Protein AF-A0A0F9T5R9-F1 (afdb_monomer_lite)

Foldseek 3Di:
DDDDDDDDAPFDFDPDDPPPDDDDDLVPDDAPDDPVLLLVLLLVLLPDPAAAQFFDAADDAEEEEEDFFQCCVVCVVVVVVSVVVVHAYEYEQQRQVVCVVVVHAHQEYEYEGQDPVSVVSLQDDGPNHEYEYESSHHVVSCVSCVVHNYYYYYAPPPPPSSVVSCCVSQPVNHDHQDADPDRRRSVVSSCVRVNHFHYEYHNLFLAADPVGHGGNDDDCSCVPQDFPFDWAQQDDPPCVRGGGGGTHGSVSVRNLVRVVVCCVVCVVSHDYDYDGNHPNNVVVVSVVVRVVVVVVD

pLDDT: mean 84.79, std 18.55, range [23.36, 98.81]

Structure (mmCIF, N/CA/C/O backbone):
data_AF-A0A0F9T5R9-F1
#
_entry.id   AF-A0A0F9T5R9-F1
#
loop_
_atom_site.group_PDB
_atom_site.id
_atom_site.type_symbol
_atom_site.label_atom_id
_atom_site.label_alt_id
_atom_site.label_comp_id
_atom_site.label_asym_id
_atom_site.label_entity_id
_atom_site.label_seq_id
_atom_site.pdbx_PDB_ins_code
_atom_site.Cartn_x
_atom_site.Cartn_y
_atom_site.Cartn_z
_atom_site.occupancy
_atom_site.B_iso_or_equiv
_atom_site.auth_seq_id
_atom_site.auth_comp_id
_atom_site.auth_asym_id
_atom_site.auth_atom_id
_atom_site.pdbx_PDB_model_num
ATOM 1 N N . MET A 1 1 ? -26.262 3.993 1.148 1.00 25.53 1 MET A N 1
ATOM 2 C CA . MET A 1 1 ? -27.118 3.746 2.324 1.00 25.53 1 MET A CA 1
ATOM 3 C C . MET A 1 1 ? -26.208 3.110 3.367 1.00 25.53 1 MET A C 1
ATOM 5 O O . MET A 1 1 ? -26.013 1.906 3.336 1.00 25.53 1 MET A O 1
ATOM 9 N N . LEU A 1 2 ? -25.510 3.931 4.157 1.00 26.38 2 LEU A N 1
ATOM 10 C CA . LEU A 1 2 ? -24.612 3.450 5.212 1.00 26.38 2 LEU A CA 1
ATOM 11 C C . LEU A 1 2 ? -25.491 2.906 6.340 1.00 26.38 2 LEU A C 1
ATOM 13 O O . LEU A 1 2 ? -26.176 3.679 7.008 1.00 26.38 2 LEU A O 1
ATOM 17 N N . LYS A 1 3 ? -25.530 1.584 6.517 1.00 23.36 3 LYS A N 1
ATOM 18 C CA . LYS A 1 3 ? -26.046 0.999 7.754 1.00 23.36 3 LYS A CA 1
ATOM 19 C C . LYS A 1 3 ? -24.918 1.090 8.772 1.00 23.36 3 LYS A C 1
ATOM 21 O O . LYS A 1 3 ? -23.922 0.390 8.661 1.00 23.36 3 LYS A O 1
ATOM 26 N N . ALA A 1 4 ? -25.053 2.024 9.705 1.00 27.28 4 ALA A N 1
ATOM 27 C CA . ALA A 1 4 ? -24.172 2.115 10.853 1.00 27.28 4 ALA A CA 1
ATOM 28 C C . ALA A 1 4 ? -24.509 0.958 11.798 1.00 27.28 4 ALA A C 1
ATOM 30 O O . ALA A 1 4 ? -25.484 1.044 12.545 1.00 27.28 4 ALA A O 1
ATOM 31 N N . ASP A 1 5 ? -23.730 -0.120 11.746 1.00 27.52 5 ASP A N 1
ATOM 32 C CA . ASP A 1 5 ? -23.745 -1.103 12.821 1.00 27.52 5 ASP A CA 1
ATOM 33 C C . ASP A 1 5 ? -23.082 -0.489 14.056 1.00 27.52 5 ASP A C 1
ATOM 35 O O . ASP A 1 5 ? -21.942 -0.018 14.051 1.00 27.52 5 ASP A O 1
ATOM 39 N N . THR A 1 6 ? -23.875 -0.401 15.117 1.00 33.59 6 THR A N 1
ATOM 40 C CA . THR A 1 6 ? -23.501 0.170 16.405 1.00 33.59 6 THR A CA 1
ATOM 41 C C . THR A 1 6 ? -22.955 -0.919 17.326 1.00 33.59 6 THR A C 1
ATOM 43 O O . THR A 1 6 ? -23.700 -1.843 17.644 1.00 33.59 6 THR A O 1
ATOM 46 N N . ALA A 1 7 ? -21.723 -0.712 17.822 1.00 33.56 7 ALA A N 1
ATOM 47 C CA . ALA A 1 7 ? -20.989 -1.374 18.928 1.00 33.56 7 ALA A CA 1
ATOM 48 C C . ALA A 1 7 ? -19.709 -2.085 18.428 1.00 33.56 7 ALA A C 1
ATOM 50 O O . ALA A 1 7 ? -19.776 -2.827 17.465 1.00 33.56 7 ALA A O 1
ATOM 51 N N . ARG A 1 8 ? -18.511 -1.934 19.018 1.00 34.75 8 ARG A N 1
ATOM 52 C CA . ARG A 1 8 ? -18.115 -1.638 20.409 1.00 34.75 8 ARG A CA 1
ATOM 53 C C . ARG A 1 8 ? -16.848 -0.765 20.412 1.00 34.75 8 ARG A C 1
ATOM 55 O O . ARG A 1 8 ? -15.810 -1.184 19.930 1.00 34.75 8 ARG A O 1
ATOM 62 N N . GLY A 1 9 ? -16.904 0.435 20.987 1.00 39.72 9 GLY A N 1
ATOM 63 C CA . GLY A 1 9 ? -15.709 1.270 21.150 1.00 39.72 9 GLY A CA 1
ATOM 64 C C . GLY A 1 9 ? -14.861 0.803 22.335 1.00 39.72 9 GLY A C 1
ATOM 65 O O . GLY A 1 9 ? -15.232 1.056 23.478 1.00 39.72 9 GLY A O 1
ATOM 66 N N . ASN A 1 10 ? -13.709 0.182 22.076 1.00 44.50 10 ASN A N 1
ATOM 67 C CA . ASN A 1 10 ? -12.722 -0.224 23.091 1.00 44.50 10 ASN A CA 1
ATOM 68 C C . ASN A 1 10 ? -11.816 0.942 23.552 1.00 44.50 10 ASN A C 1
ATOM 70 O O . ASN A 1 10 ? -10.606 0.798 23.721 1.00 44.50 10 ASN A O 1
ATOM 74 N N . GLY A 1 11 ? -12.393 2.128 23.750 1.00 39.66 11 GLY A N 1
ATOM 75 C CA . GLY A 1 11 ? -11.674 3.294 24.255 1.00 39.66 11 GLY A CA 1
ATOM 76 C C . GLY A 1 11 ? -11.544 3.281 25.775 1.00 39.66 11 GLY A C 1
ATOM 77 O O . GLY A 1 11 ? -12.554 3.330 26.473 1.00 39.66 11 GLY A O 1
ATOM 78 N N . GLN A 1 12 ? -10.321 3.286 26.312 1.00 42.78 12 GLN A N 1
ATOM 79 C CA . GLN A 1 12 ? -10.113 3.620 27.724 1.00 42.78 12 GLN A CA 1
ATOM 80 C C . GLN A 1 12 ? -10.417 5.109 27.955 1.00 42.78 12 GLN A C 1
ATOM 82 O O . GLN A 1 12 ? -9.776 5.978 27.364 1.00 42.78 12 GLN A O 1
ATOM 87 N N . GLN A 1 13 ? -11.372 5.409 28.841 1.00 38.81 13 GLN A N 1
ATOM 88 C CA . GLN A 1 13 ? -11.569 6.762 29.367 1.00 38.81 13 GLN A CA 1
ATOM 89 C C . GLN A 1 13 ? -10.355 7.151 30.220 1.00 38.81 13 GLN A C 1
ATOM 91 O O . GLN A 1 13 ? -10.088 6.550 31.256 1.00 38.81 13 GLN A O 1
ATOM 96 N N . LEU A 1 14 ? -9.627 8.180 29.797 1.00 44.41 14 LEU A N 1
ATOM 97 C CA . LEU A 1 14 ? -8.560 8.813 30.571 1.00 44.41 14 LEU A CA 1
ATOM 98 C C . LEU A 1 14 ? -8.821 10.321 30.569 1.00 44.41 14 LEU A C 1
ATOM 100 O O . LEU A 1 14 ? -9.017 10.904 29.503 1.00 44.41 14 LEU A O 1
ATOM 104 N N . THR A 1 15 ? -8.816 10.954 31.741 1.00 43.34 15 THR A N 1
ATOM 105 C CA . THR A 1 15 ? -9.383 12.301 31.904 1.00 43.34 15 THR A CA 1
ATOM 106 C C . THR A 1 15 ? -8.454 13.452 31.528 1.00 43.34 15 THR A C 1
ATOM 108 O O . THR A 1 15 ? -8.977 14.488 31.155 1.00 43.34 15 THR A O 1
ATOM 111 N N . ASP A 1 16 ? -7.123 13.293 31.491 1.00 51.41 16 ASP A N 1
ATOM 112 C CA . ASP A 1 16 ? -6.222 14.425 31.194 1.00 51.41 16 ASP A CA 1
ATOM 113 C C . ASP A 1 16 ? -4.994 14.033 30.351 1.00 51.41 16 ASP A C 1
ATOM 115 O O . ASP A 1 16 ? -4.513 12.895 30.410 1.00 51.41 16 ASP A O 1
ATOM 119 N N . LEU A 1 17 ? -4.512 14.952 29.505 1.00 49.47 17 LEU A N 1
ATOM 120 C CA . LEU A 1 17 ? -3.211 14.846 28.827 1.00 49.47 17 LEU A CA 1
ATOM 121 C C . LEU A 1 17 ? -2.092 15.179 29.836 1.00 49.47 17 LEU A C 1
ATOM 123 O O . LEU A 1 17 ? -2.268 16.118 30.611 1.00 49.47 17 LEU A O 1
ATOM 127 N N . PRO A 1 18 ? -0.943 14.474 29.836 1.00 54.84 18 PRO A N 1
ATOM 128 C CA . PRO A 1 18 ? 0.175 14.825 30.714 1.00 54.84 18 PRO A CA 1
ATOM 129 C C . PRO A 1 18 ? 0.668 16.256 30.450 1.00 54.84 18 PRO A C 1
ATOM 131 O O . PRO A 1 18 ? 0.719 16.688 29.295 1.00 54.84 18 PRO A O 1
ATOM 134 N N . ALA A 1 19 ? 1.059 16.982 31.500 1.00 54.19 19 ALA A N 1
ATOM 135 C CA . ALA A 1 19 ? 1.501 18.381 31.416 1.00 54.19 19 ALA A CA 1
ATOM 136 C C . ALA A 1 19 ? 2.739 18.575 30.512 1.00 54.19 19 ALA A C 1
ATOM 138 O O . ALA A 1 19 ? 2.986 19.660 29.989 1.00 54.19 19 ALA A O 1
ATOM 139 N N . GLU A 1 20 ? 3.506 17.509 30.307 1.00 53.75 20 GLU A N 1
ATOM 140 C CA . GLU A 1 20 ? 4.704 17.429 29.479 1.00 53.75 20 GLU A CA 1
ATOM 141 C C . GLU A 1 20 ? 4.441 17.109 27.994 1.00 53.75 20 GLU A C 1
ATOM 143 O O . GLU A 1 20 ? 5.396 17.004 27.215 1.00 53.75 20 GLU A O 1
ATOM 148 N N . ALA A 1 21 ? 3.179 16.954 27.576 1.00 54.94 21 ALA A N 1
ATOM 149 C CA . ALA A 1 21 ? 2.837 16.670 26.185 1.00 54.94 21 ALA A CA 1
ATOM 150 C C . ALA A 1 21 ? 3.306 17.805 25.253 1.00 54.94 21 ALA A C 1
ATOM 152 O O . ALA A 1 21 ? 2.931 18.968 25.400 1.00 54.94 21 ALA A O 1
ATOM 153 N N . LYS A 1 22 ? 4.126 17.462 24.253 1.00 61.47 22 LYS A N 1
ATOM 154 C CA . LYS A 1 22 ? 4.614 18.393 23.223 1.00 61.47 22 LYS A CA 1
ATOM 155 C C . LYS A 1 22 ? 3.958 18.089 21.881 1.00 61.47 22 LYS A C 1
ATOM 157 O O . LYS A 1 22 ? 3.666 16.937 21.570 1.00 61.47 22 LYS A O 1
ATOM 162 N N . ARG A 1 23 ? 3.776 19.122 21.052 1.00 61.62 23 ARG A N 1
ATOM 163 C CA . ARG A 1 23 ? 3.338 18.949 19.661 1.00 61.62 23 ARG A CA 1
ATOM 164 C C . ARG A 1 23 ? 4.395 18.150 18.893 1.00 61.62 23 ARG A C 1
ATOM 166 O O . ARG A 1 23 ? 5.578 18.478 18.961 1.00 61.62 23 ARG A O 1
ATOM 173 N N . PHE A 1 24 ? 3.958 17.119 18.173 1.00 61.66 24 PHE A N 1
ATOM 174 C CA . PHE A 1 24 ? 4.831 16.310 17.328 1.00 61.66 24 PHE A CA 1
ATOM 175 C C . PHE A 1 24 ? 5.512 17.166 16.248 1.00 61.66 24 PHE A C 1
ATOM 177 O O . PHE A 1 24 ? 4.862 17.984 15.592 1.00 61.66 24 PHE A O 1
ATOM 184 N N . ASP A 1 25 ? 6.817 16.957 16.069 1.00 64.56 25 ASP A N 1
ATOM 185 C CA . ASP A 1 25 ? 7.621 17.593 15.029 1.00 64.56 25 ASP A CA 1
ATOM 186 C C . ASP A 1 25 ? 7.919 16.588 13.910 1.00 64.56 25 ASP A C 1
ATOM 188 O O . ASP A 1 25 ? 8.796 15.728 14.026 1.00 64.56 25 ASP A O 1
ATOM 192 N N . LYS A 1 26 ? 7.178 16.723 12.809 1.00 60.78 26 LYS A N 1
ATOM 193 C CA . LYS A 1 26 ? 7.296 15.881 11.611 1.00 60.78 26 LYS A CA 1
ATOM 194 C C . LYS A 1 26 ? 8.670 15.940 10.936 1.00 60.78 26 LYS A C 1
ATOM 196 O O . LYS A 1 26 ? 8.995 15.034 10.178 1.00 60.78 26 LYS A O 1
ATOM 201 N N . HIS A 1 27 ? 9.485 16.964 11.211 1.00 59.34 27 HIS A N 1
ATOM 202 C CA . HIS A 1 27 ? 10.823 17.103 10.626 1.00 59.34 27 HIS A CA 1
ATOM 203 C C . HIS A 1 27 ? 11.857 16.140 11.234 1.00 59.34 27 HIS A C 1
ATOM 205 O O . HIS A 1 27 ? 12.988 16.090 10.766 1.00 59.34 27 HIS A O 1
ATOM 211 N N . LYS A 1 28 ? 11.476 15.362 12.256 1.00 57.91 28 LYS A N 1
ATOM 212 C CA . LYS A 1 28 ? 12.332 14.357 12.909 1.00 57.91 28 LYS A CA 1
ATOM 213 C C . LYS A 1 28 ? 12.109 12.924 12.418 1.00 57.91 28 LYS A C 1
ATOM 215 O O . LYS A 1 28 ? 12.612 11.989 13.037 1.00 57.91 28 LYS A O 1
ATOM 220 N N . MET A 1 29 ? 11.318 12.729 11.364 1.00 66.44 29 MET A N 1
ATOM 221 C CA . MET A 1 29 ? 11.177 11.416 10.738 1.00 66.44 29 MET A CA 1
ATOM 222 C C . MET A 1 29 ? 12.399 11.112 9.873 1.00 66.44 29 MET A C 1
ATOM 224 O O . MET A 1 29 ? 12.757 11.911 9.012 1.00 66.44 29 MET A O 1
ATOM 228 N N . ASN A 1 30 ? 12.997 9.942 10.081 1.00 67.06 30 ASN A N 1
ATOM 229 C CA . ASN A 1 30 ? 14.091 9.450 9.255 1.00 67.06 30 ASN A CA 1
ATOM 230 C C . ASN A 1 30 ? 13.550 8.476 8.214 1.00 67.06 30 ASN A C 1
ATOM 232 O O . ASN A 1 30 ? 12.620 7.718 8.490 1.00 67.06 30 ASN A O 1
ATOM 236 N N . LEU A 1 31 ? 14.143 8.497 7.023 1.00 74.25 31 LEU A N 1
ATOM 237 C CA . LEU A 1 31 ? 13.897 7.456 6.042 1.00 74.25 31 LEU A CA 1
ATOM 238 C C . LEU A 1 31 ? 14.615 6.172 6.433 1.00 74.25 31 LEU A C 1
ATOM 240 O O . LEU A 1 31 ? 15.628 6.145 7.129 1.00 74.25 31 LEU A O 1
ATOM 244 N N . ASN A 1 32 ? 14.032 5.103 5.931 1.00 81.44 32 ASN A N 1
ATOM 245 C CA . ASN A 1 32 ? 14.379 3.730 6.212 1.00 81.44 32 ASN A CA 1
ATOM 246 C C . ASN A 1 32 ? 15.603 3.226 5.429 1.00 81.44 32 ASN A C 1
ATOM 248 O O . ASN A 1 32 ? 16.161 2.190 5.792 1.00 81.44 32 ASN A O 1
ATOM 252 N N . THR A 1 33 ? 15.974 3.976 4.392 1.00 86.44 33 THR A N 1
ATOM 253 C CA . THR A 1 33 ? 17.048 3.773 3.416 1.00 86.44 33 THR A CA 1
ATOM 254 C C . THR A 1 33 ? 17.527 5.169 3.005 1.00 86.44 33 THR A C 1
ATOM 256 O O . THR A 1 33 ? 16.722 6.110 3.020 1.00 86.44 33 THR A O 1
ATOM 259 N N . SER A 1 34 ? 18.813 5.340 2.691 1.00 89.81 34 SER A N 1
ATOM 260 C CA . SER A 1 34 ? 19.339 6.661 2.324 1.00 89.81 34 SER A CA 1
ATOM 261 C C . SER A 1 34 ? 18.779 7.150 0.981 1.00 89.81 34 SER A C 1
ATOM 263 O O . SER A 1 34 ? 18.341 6.361 0.144 1.00 89.81 34 SER A O 1
ATOM 265 N N . GLU A 1 35 ? 18.796 8.467 0.766 1.00 91.31 35 GLU A N 1
ATOM 266 C CA . GLU A 1 35 ? 18.392 9.072 -0.511 1.00 91.31 35 GLU A CA 1
ATOM 267 C C . GLU A 1 35 ? 19.232 8.548 -1.684 1.00 91.31 35 GLU A C 1
ATOM 269 O O . GLU A 1 35 ? 18.676 8.178 -2.714 1.00 91.31 35 GLU A O 1
ATOM 274 N N . GLU A 1 36 ? 20.553 8.445 -1.509 1.00 93.56 36 GLU A N 1
ATOM 275 C CA . GLU A 1 36 ? 21.474 7.926 -2.528 1.00 93.56 36 GLU A CA 1
ATOM 276 C C . GLU A 1 36 ? 21.124 6.488 -2.936 1.00 93.56 36 GLU A C 1
ATOM 278 O O . GLU A 1 36 ? 21.022 6.188 -4.126 1.00 93.56 36 GLU A O 1
ATOM 283 N N . GLU A 1 37 ? 20.868 5.611 -1.962 1.00 95.00 37 GLU A N 1
ATOM 284 C CA . GLU A 1 37 ? 20.462 4.225 -2.220 1.00 95.00 37 GLU A CA 1
ATOM 285 C C . GLU A 1 37 ? 19.096 4.143 -2.913 1.00 95.00 37 GLU A C 1
ATOM 287 O O . GLU A 1 37 ? 18.927 3.355 -3.843 1.00 95.00 37 GLU A O 1
ATOM 292 N N . ILE A 1 38 ? 18.121 4.968 -2.511 1.00 95.19 38 ILE A N 1
ATOM 293 C CA . ILE A 1 38 ? 16.808 5.021 -3.172 1.00 95.19 38 ILE A CA 1
ATOM 294 C C . ILE A 1 38 ? 16.967 5.426 -4.642 1.00 95.19 38 ILE A C 1
ATOM 296 O O . ILE A 1 38 ? 16.440 4.746 -5.525 1.00 95.19 38 ILE A O 1
ATOM 300 N N . LEU A 1 39 ? 17.723 6.492 -4.918 1.00 96.00 39 LEU A N 1
ATOM 301 C CA . LEU A 1 39 ? 17.976 6.962 -6.281 1.00 96.00 39 LEU A CA 1
ATOM 302 C C . LEU A 1 39 ? 18.716 5.911 -7.119 1.00 96.00 39 LEU A C 1
ATOM 304 O O . LEU A 1 39 ? 18.362 5.697 -8.282 1.00 96.00 39 LEU A O 1
ATOM 308 N N . ALA A 1 40 ? 19.692 5.215 -6.528 1.00 96.69 40 ALA A N 1
ATOM 309 C CA . ALA A 1 40 ? 20.402 4.118 -7.179 1.00 96.69 40 ALA A CA 1
ATOM 310 C C . ALA A 1 40 ? 19.459 2.953 -7.528 1.00 96.69 40 ALA A C 1
ATOM 312 O O . ALA A 1 40 ? 19.488 2.458 -8.658 1.00 96.69 40 ALA A O 1
ATOM 313 N N . ASN A 1 41 ? 18.570 2.563 -6.608 1.00 97.69 41 ASN A N 1
ATOM 314 C CA . ASN A 1 41 ? 17.561 1.534 -6.861 1.00 97.69 41 ASN A CA 1
ATOM 315 C C . ASN A 1 41 ? 16.634 1.933 -8.015 1.00 97.69 41 ASN A C 1
ATOM 317 O O . ASN A 1 41 ? 16.437 1.142 -8.938 1.00 97.69 41 ASN A O 1
ATOM 321 N N . VAL A 1 42 ? 16.112 3.168 -8.009 1.00 97.81 42 VAL A N 1
ATOM 322 C CA . VAL A 1 42 ? 15.263 3.671 -9.103 1.00 97.81 42 VAL A CA 1
ATOM 323 C C . VAL A 1 42 ? 16.013 3.599 -10.429 1.00 97.81 42 VAL A C 1
ATOM 325 O O . VAL A 1 42 ? 15.487 3.030 -11.385 1.00 97.81 42 VAL A O 1
ATOM 328 N N . ALA A 1 43 ? 17.249 4.100 -10.486 1.00 97.62 43 ALA A N 1
ATOM 329 C CA . ALA A 1 43 ? 18.048 4.116 -11.710 1.00 97.62 43 ALA A CA 1
ATOM 330 C C . ALA A 1 43 ? 18.297 2.708 -12.277 1.00 97.62 43 ALA A C 1
ATOM 332 O O . ALA A 1 43 ? 18.307 2.535 -13.497 1.00 97.62 43 ALA A O 1
ATOM 333 N N . LEU A 1 44 ? 18.477 1.701 -11.418 1.00 98.12 44 LEU A N 1
ATOM 334 C CA . LEU A 1 44 ? 18.665 0.305 -11.826 1.00 98.12 44 LEU A CA 1
ATOM 335 C C . LEU A 1 44 ? 17.356 -0.358 -12.270 1.00 98.12 44 LEU A C 1
ATOM 337 O O . LEU A 1 44 ? 17.318 -1.055 -13.288 1.00 98.12 44 LEU A O 1
ATOM 341 N N . ASN A 1 45 ? 16.275 -0.157 -11.518 1.00 98.31 45 ASN A N 1
ATOM 342 C CA . ASN A 1 45 ? 15.028 -0.886 -11.735 1.00 98.31 45 ASN A CA 1
ATOM 343 C C . ASN A 1 45 ? 14.243 -0.380 -12.945 1.00 98.31 45 ASN A C 1
ATOM 345 O O . ASN A 1 45 ? 13.601 -1.184 -13.617 1.00 98.31 45 ASN A O 1
ATOM 349 N N . ILE A 1 46 ? 14.319 0.916 -13.273 1.00 97.94 46 ILE A N 1
ATOM 350 C CA . ILE A 1 46 ? 13.639 1.458 -14.462 1.00 97.94 46 ILE A CA 1
ATOM 351 C C . ILE A 1 46 ? 14.206 0.897 -15.770 1.00 97.94 46 ILE A C 1
ATOM 353 O O . ILE A 1 46 ? 13.509 0.890 -16.770 1.00 97.94 46 ILE A O 1
ATOM 357 N N . GLN A 1 47 ? 15.434 0.368 -15.764 1.00 97.50 47 GLN A N 1
ATOM 358 C CA . GLN A 1 47 ? 16.049 -0.245 -16.947 1.00 97.50 47 GLN A CA 1
ATOM 359 C C . GLN A 1 47 ? 15.483 -1.634 -17.282 1.00 97.50 47 GLN A C 1
ATOM 361 O O . GLN A 1 47 ? 15.845 -2.226 -18.300 1.00 97.50 47 GLN A O 1
ATOM 366 N N . ARG A 1 48 ? 14.630 -2.190 -16.414 1.00 96.88 48 ARG A N 1
ATOM 367 C CA . ARG A 1 48 ? 14.038 -3.518 -16.591 1.00 96.88 48 ARG A CA 1
ATOM 368 C C . ARG A 1 48 ? 12.898 -3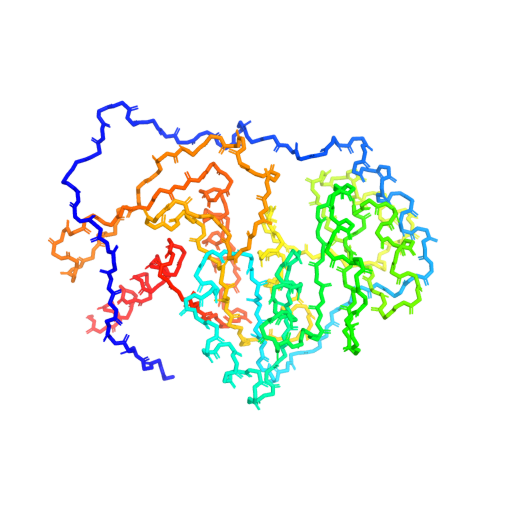.437 -17.611 1.00 96.88 48 ARG A C 1
ATOM 370 O O . ARG A 1 48 ? 12.079 -2.527 -17.513 1.00 96.88 48 ARG A O 1
ATOM 377 N N . PRO A 1 49 ? 12.783 -4.394 -18.550 1.00 95.81 49 PRO A N 1
ATOM 378 C CA . PRO A 1 49 ? 11.731 -4.398 -19.568 1.00 95.81 49 PRO A CA 1
ATOM 379 C C . PRO A 1 49 ? 10.393 -4.886 -18.982 1.00 95.81 49 PRO A C 1
ATOM 381 O O . PRO A 1 49 ? 9.856 -5.912 -19.394 1.00 95.81 49 PRO A O 1
ATOM 384 N N . LEU A 1 50 ? 9.881 -4.174 -17.979 1.00 97.69 50 LEU A N 1
ATOM 385 C CA . LEU A 1 50 ? 8.661 -4.511 -17.250 1.00 97.69 50 LEU A CA 1
ATOM 386 C C . LEU A 1 50 ? 7.501 -3.608 -17.679 1.00 97.69 50 LEU A C 1
ATOM 388 O O . LEU A 1 50 ? 7.719 -2.440 -18.013 1.00 97.69 50 LEU A O 1
ATOM 392 N N . PRO A 1 51 ? 6.254 -4.106 -17.634 1.00 97.50 51 PRO A N 1
ATOM 393 C CA . PRO A 1 51 ? 5.096 -3.241 -17.776 1.00 97.50 51 PRO A CA 1
ATOM 394 C C . PRO A 1 51 ? 5.054 -2.231 -16.622 1.00 97.50 51 PRO A C 1
ATOM 396 O O . PRO A 1 51 ? 5.277 -2.581 -15.460 1.00 97.50 51 PRO A O 1
ATOM 399 N N . GLN A 1 52 ? 4.749 -0.977 -16.953 1.00 98.00 52 GLN A N 1
ATOM 400 C CA . GLN A 1 52 ? 4.490 0.074 -15.973 1.00 98.00 52 GLN A CA 1
ATOM 401 C C . GLN A 1 52 ? 3.016 0.061 -15.559 1.00 98.00 52 GLN A C 1
ATOM 403 O O . GLN A 1 52 ? 2.133 -0.232 -16.369 1.00 98.00 52 GLN A O 1
ATOM 408 N N . LEU A 1 53 ? 2.741 0.437 -14.311 1.00 97.62 53 LEU A N 1
ATOM 409 C CA . LEU A 1 53 ? 1.391 0.795 -13.888 1.00 97.62 53 LEU A CA 1
ATOM 410 C C . LEU A 1 53 ? 0.865 1.956 -14.749 1.00 97.62 53 LEU A C 1
ATOM 412 O O . LEU A 1 53 ? 1.539 2.975 -14.902 1.00 97.62 53 LEU A O 1
ATOM 416 N N . ASP A 1 54 ? -0.372 1.833 -15.229 1.00 96.62 54 ASP A N 1
ATOM 417 C CA . ASP A 1 54 ? -1.068 2.898 -15.954 1.00 96.62 54 ASP A CA 1
ATOM 418 C C . ASP A 1 54 ? -2.459 3.177 -15.361 1.00 96.62 54 ASP A C 1
ATOM 420 O O . ASP A 1 54 ? -2.884 2.553 -14.384 1.00 96.62 54 ASP A O 1
ATOM 424 N N . ILE A 1 55 ? -3.145 4.160 -15.938 1.00 97.19 55 ILE A N 1
ATOM 425 C CA . ILE A 1 55 ? -4.469 4.618 -15.536 1.00 97.19 55 ILE A CA 1
ATOM 426 C C . ILE A 1 55 ? -5.536 3.903 -16.365 1.00 97.19 55 ILE A C 1
ATOM 428 O O . ILE A 1 55 ? -5.474 3.863 -17.593 1.00 97.19 55 ILE A O 1
ATOM 432 N N . TYR A 1 56 ? -6.558 3.404 -15.680 1.00 97.62 56 TYR A N 1
ATOM 433 C CA . TYR A 1 56 ? -7.678 2.681 -16.260 1.00 97.62 56 TYR A CA 1
ATOM 434 C C . TYR A 1 56 ? -8.996 3.440 -16.050 1.00 97.62 56 TYR A C 1
ATOM 436 O O . TYR A 1 56 ? -9.140 4.180 -15.069 1.00 97.62 56 TYR A O 1
ATOM 444 N N . PRO A 1 57 ? -9.981 3.266 -16.953 1.00 97.62 57 PRO A N 1
ATOM 445 C CA . PRO A 1 57 ? -11.316 3.820 -16.769 1.00 97.62 57 PRO A CA 1
ATOM 446 C C . PRO A 1 57 ? -11.972 3.340 -15.464 1.00 97.62 57 PRO A C 1
ATOM 448 O O . PRO A 1 57 ? -11.685 2.229 -15.014 1.00 97.62 57 PRO A O 1
ATOM 451 N N . PRO A 1 58 ? -12.888 4.132 -14.878 1.00 97.44 58 PRO A N 1
ATOM 452 C CA . PRO A 1 58 ? -13.641 3.720 -13.700 1.00 97.44 58 PRO A CA 1
ATOM 453 C C . PRO A 1 58 ? -14.352 2.373 -13.886 1.00 97.44 58 PRO A C 1
ATOM 455 O O . PRO A 1 58 ? -14.906 2.097 -14.951 1.00 97.44 58 PRO A O 1
ATOM 458 N N . GLN A 1 59 ? -14.390 1.568 -12.825 1.00 95.75 59 GLN A N 1
ATOM 459 C CA . GLN A 1 59 ? -15.070 0.276 -12.787 1.00 95.75 59 GLN A CA 1
ATOM 460 C C . GLN A 1 59 ? -15.967 0.129 -11.553 1.00 95.75 59 GLN A C 1
ATOM 462 O O . GLN A 1 59 ? -15.780 0.801 -10.539 1.00 95.75 59 GLN A O 1
ATOM 467 N N . SER A 1 60 ? -16.945 -0.775 -11.652 1.00 94.75 60 SER A N 1
ATOM 468 C CA . SER A 1 60 ? -17.927 -1.039 -10.596 1.00 94.75 60 SER A CA 1
ATOM 469 C C . SER A 1 60 ? -17.503 -2.112 -9.598 1.00 94.75 60 SER A C 1
ATOM 471 O O . SER A 1 60 ? -18.128 -2.209 -8.546 1.00 94.75 60 SER A O 1
ATOM 473 N N . ARG A 1 61 ? -16.497 -2.944 -9.916 1.00 97.06 61 ARG A N 1
ATOM 474 C CA . ARG A 1 61 ? -15.978 -3.926 -8.954 1.00 97.06 61 ARG A CA 1
ATOM 475 C C . ARG A 1 61 ? -15.400 -3.165 -7.767 1.00 97.06 61 ARG A C 1
ATOM 477 O O . ARG A 1 61 ? -14.774 -2.123 -7.943 1.00 97.06 61 ARG A O 1
ATOM 484 N N . GLU A 1 62 ? -15.605 -3.696 -6.577 1.00 98.31 62 GLU A N 1
ATOM 485 C CA . GLU A 1 62 ? -15.044 -3.143 -5.350 1.00 98.31 62 GLU A CA 1
ATOM 486 C C . GLU A 1 62 ? -13.668 -3.757 -5.080 1.00 98.31 62 GLU A C 1
ATOM 488 O O . GLU A 1 62 ? -13.360 -4.865 -5.541 1.00 98.31 62 GLU A O 1
ATOM 493 N N . VAL A 1 63 ? -12.834 -3.030 -4.341 1.00 98.75 63 VAL A N 1
ATOM 494 C CA . VAL A 1 63 ? -11.490 -3.479 -3.968 1.00 98.75 63 VAL A CA 1
ATOM 495 C C . VAL A 1 63 ? -11.307 -3.442 -2.462 1.00 98.75 63 VAL A C 1
ATOM 497 O O . VAL A 1 63 ? -11.741 -2.511 -1.794 1.00 98.75 63 VAL A O 1
ATOM 500 N N . VAL A 1 64 ? -10.631 -4.449 -1.936 1.00 98.81 64 VAL A N 1
ATOM 501 C CA . VAL A 1 64 ? -10.169 -4.522 -0.559 1.00 98.81 64 VAL A CA 1
ATOM 502 C C . VAL A 1 64 ? -8.670 -4.267 -0.554 1.00 98.81 64 VAL A C 1
ATOM 504 O O . VAL A 1 64 ? -7.915 -4.936 -1.258 1.00 98.81 64 VAL A O 1
ATOM 507 N N . ILE A 1 65 ? -8.237 -3.290 0.232 1.00 98.69 65 ILE A N 1
ATOM 508 C CA . ILE A 1 65 ? -6.837 -2.929 0.422 1.00 98.69 65 ILE A CA 1
ATOM 509 C C . ILE A 1 65 ? -6.448 -3.347 1.834 1.00 98.69 65 ILE A C 1
ATOM 511 O O . ILE A 1 65 ? -7.029 -2.874 2.812 1.00 98.69 65 ILE A O 1
ATOM 515 N N . VAL A 1 66 ? -5.450 -4.220 1.938 1.00 98.69 66 VAL A N 1
ATOM 516 C CA . VAL A 1 66 ? -5.042 -4.829 3.204 1.00 98.69 66 VAL A CA 1
ATOM 517 C C . VAL A 1 66 ? -3.662 -4.333 3.616 1.00 98.69 66 VAL A C 1
ATOM 519 O O . VAL A 1 66 ? -2.642 -4.611 2.974 1.00 98.69 66 VAL A O 1
ATOM 522 N N . GLY A 1 67 ? -3.654 -3.568 4.701 1.00 97.50 67 GLY A N 1
ATOM 523 C CA . GLY A 1 67 ? -2.490 -3.151 5.464 1.00 97.50 67 GLY A CA 1
ATOM 524 C C . GLY A 1 67 ? -2.065 -4.192 6.496 1.00 97.50 67 GLY A C 1
ATOM 525 O O . GLY A 1 67 ? -2.798 -5.119 6.837 1.00 97.50 67 GLY A O 1
ATOM 526 N N . GLY A 1 68 ? -0.854 -4.018 7.018 1.00 95.19 68 GLY A N 1
ATOM 527 C CA . GLY A 1 68 ? -0.286 -4.915 8.020 1.00 95.19 68 GLY A CA 1
ATOM 528 C C . GLY A 1 68 ? -0.762 -4.680 9.455 1.00 95.19 68 GLY A C 1
ATOM 529 O O . GLY A 1 68 ? -0.299 -5.398 10.335 1.00 95.19 68 GLY A O 1
ATOM 530 N N . GLY A 1 69 ? -1.632 -3.690 9.697 1.00 95.75 69 GLY A N 1
ATOM 531 C CA . GLY A 1 69 ? -2.091 -3.297 11.030 1.00 95.75 69 GLY A CA 1
ATOM 532 C C . GLY A 1 69 ? -2.704 -4.440 11.845 1.00 95.75 69 GLY A C 1
ATOM 533 O O . GLY A 1 69 ? -3.062 -5.487 11.308 1.00 95.75 69 GLY A O 1
ATOM 534 N N . TRP A 1 70 ? -2.772 -4.258 13.162 1.00 94.81 70 TRP A N 1
ATOM 535 C CA . TRP A 1 70 ? -3.234 -5.270 14.116 1.00 94.81 70 TRP A CA 1
ATOM 536 C C . TRP A 1 70 ? -4.721 -5.606 13.971 1.00 94.81 70 TRP A C 1
ATOM 538 O O . TRP A 1 70 ? -5.105 -6.731 14.270 1.00 94.81 70 TRP A O 1
ATOM 548 N N . SER A 1 71 ? -5.553 -4.676 13.491 1.00 96.62 71 SER A N 1
ATOM 549 C CA . SER A 1 71 ? -6.991 -4.943 13.356 1.00 96.62 71 SER A CA 1
ATOM 550 C C . SER A 1 71 ? -7.334 -5.884 12.205 1.00 96.62 71 SER A C 1
ATOM 552 O O . SER A 1 71 ? -8.461 -6.372 12.152 1.00 96.62 71 SER A O 1
ATOM 554 N N . THR A 1 72 ? -6.394 -6.175 11.295 1.00 97.12 72 THR A N 1
ATOM 555 C CA . THR A 1 72 ? -6.609 -7.172 10.233 1.00 97.12 72 THR A CA 1
ATOM 556 C C . THR A 1 72 ? -6.916 -8.547 10.825 1.00 97.12 72 THR A C 1
ATOM 558 O O . THR A 1 72 ? -7.769 -9.246 10.293 1.00 97.12 72 THR A O 1
ATOM 561 N N . GLU A 1 73 ? -6.266 -8.928 11.929 1.00 95.81 73 GLU A N 1
ATOM 562 C CA . GLU A 1 73 ? -6.570 -10.176 12.640 1.00 95.81 73 GLU A CA 1
ATOM 563 C C . GLU A 1 73 ? -7.997 -10.176 13.197 1.00 95.81 73 GLU A C 1
ATOM 565 O O . GLU A 1 73 ? -8.740 -11.131 12.987 1.00 95.81 73 GLU A O 1
ATOM 570 N N . ASP A 1 74 ? -8.414 -9.077 13.828 1.00 95.19 74 ASP A N 1
ATOM 571 C CA . ASP A 1 74 ? -9.746 -8.951 14.434 1.00 95.19 74 ASP A CA 1
ATOM 572 C C . ASP A 1 74 ? -10.881 -8.899 13.395 1.00 95.19 74 ASP A C 1
ATOM 574 O O . ASP A 1 74 ? -12.049 -9.084 13.734 1.00 95.19 74 ASP A O 1
ATOM 578 N N . THR A 1 75 ? -10.548 -8.627 12.131 1.00 97.06 75 THR A N 1
ATOM 579 C CA . THR A 1 75 ? -11.504 -8.444 11.025 1.00 97.06 75 THR A CA 1
ATOM 580 C C . THR A 1 75 ? -11.305 -9.453 9.890 1.00 97.06 75 THR A C 1
ATOM 582 O O . THR A 1 75 ? -11.837 -9.279 8.792 1.00 97.06 75 THR A O 1
ATOM 585 N N . ILE A 1 76 ? -10.563 -10.538 10.137 1.00 97.62 76 ILE A N 1
ATOM 586 C CA . ILE A 1 76 ? -10.204 -11.512 9.099 1.00 97.62 76 ILE A CA 1
ATOM 587 C C . ILE A 1 76 ? -11.421 -12.251 8.520 1.00 97.62 76 ILE A C 1
ATOM 589 O O . ILE A 1 76 ? -11.456 -12.520 7.319 1.00 97.62 76 ILE A O 1
ATOM 593 N N . ASP A 1 77 ? -12.441 -12.521 9.340 1.00 97.88 77 ASP A N 1
ATOM 594 C CA . ASP A 1 77 ? -13.677 -13.184 8.903 1.00 97.88 77 ASP A CA 1
ATOM 595 C C . ASP A 1 77 ? -14.464 -12.307 7.917 1.00 97.88 77 ASP A C 1
ATOM 597 O O . ASP A 1 77 ? -14.914 -12.782 6.876 1.00 97.88 77 ASP A O 1
ATOM 601 N N . GLU A 1 78 ? -14.549 -11.001 8.178 1.00 98.00 78 GLU A N 1
ATOM 602 C CA . GLU A 1 78 ? -15.162 -10.045 7.250 1.00 98.00 78 GLU A CA 1
ATOM 603 C C . GLU A 1 78 ? -14.367 -9.976 5.937 1.00 98.00 78 GLU A C 1
ATOM 605 O O . GLU A 1 78 ? -14.938 -9.981 4.845 1.00 98.00 78 GLU A O 1
ATOM 610 N N . LEU A 1 79 ? -13.032 -9.995 6.014 1.00 97.88 79 LEU A N 1
ATOM 611 C CA . LEU A 1 79 ? -12.184 -10.041 4.823 1.00 97.88 79 LEU A CA 1
ATOM 612 C C . LEU A 1 79 ? -12.449 -11.298 3.973 1.00 97.88 79 LEU A C 1
ATOM 614 O O . LEU A 1 79 ? -12.458 -11.218 2.741 1.00 97.88 79 LEU A O 1
ATOM 618 N N . HIS A 1 80 ? -12.678 -12.449 4.615 1.00 98.06 80 HIS A N 1
ATOM 619 C CA . HIS A 1 80 ? -13.071 -13.684 3.936 1.00 98.06 80 HIS A CA 1
ATOM 620 C C . HIS A 1 80 ? -14.397 -13.531 3.194 1.00 98.06 80 HIS A C 1
ATOM 622 O O . HIS A 1 80 ? -14.484 -13.932 2.032 1.00 98.06 80 HIS A O 1
ATOM 628 N N . GLU A 1 81 ? -15.409 -12.942 3.831 1.00 98.31 81 GLU A N 1
ATOM 629 C CA . GLU A 1 81 ? -16.715 -12.696 3.208 1.00 98.31 81 GLU A CA 1
ATOM 630 C C . GLU A 1 81 ? -16.569 -11.822 1.956 1.00 98.31 81 GLU A C 1
ATOM 632 O O . GLU A 1 81 ? -17.007 -12.203 0.868 1.00 98.31 81 GLU A O 1
ATOM 637 N N . LEU A 1 82 ? -15.840 -10.708 2.065 1.00 97.94 82 LEU A N 1
ATOM 638 C CA . LEU A 1 82 ? -15.571 -9.812 0.937 1.00 97.94 82 LEU A CA 1
ATOM 639 C C . LEU A 1 82 ? -14.809 -10.508 -0.206 1.00 97.94 82 LEU A C 1
ATOM 641 O O . LEU A 1 82 ? -15.088 -10.256 -1.384 1.00 97.94 82 LEU A O 1
ATOM 645 N N . ALA A 1 83 ? -13.865 -11.394 0.121 1.00 97.06 83 ALA A N 1
ATOM 646 C CA . ALA A 1 83 ? -13.143 -12.186 -0.870 1.00 97.06 83 ALA A CA 1
ATOM 647 C C . ALA A 1 83 ? -14.059 -13.207 -1.572 1.00 97.06 83 ALA A C 1
ATOM 649 O O . ALA A 1 83 ? -13.983 -13.359 -2.794 1.00 97.06 83 ALA A O 1
ATOM 650 N N . LEU A 1 84 ? -14.956 -13.871 -0.831 1.00 97.38 84 LEU A N 1
ATOM 651 C CA . LEU A 1 84 ? -15.940 -14.818 -1.376 1.00 97.38 84 LEU A CA 1
ATOM 652 C C . LEU A 1 84 ? -16.980 -14.136 -2.273 1.00 97.38 84 LEU A C 1
ATOM 654 O O . LEU A 1 84 ? -17.430 -14.727 -3.254 1.00 97.38 84 LEU A O 1
ATOM 658 N N . GLU A 1 85 ? -17.307 -12.876 -1.994 1.00 97.62 85 GLU A N 1
ATOM 659 C CA . GLU A 1 85 ? -18.147 -12.035 -2.854 1.00 97.62 85 GLU A CA 1
ATOM 660 C C . GLU A 1 85 ? -17.446 -11.586 -4.150 1.00 97.62 85 GLU A C 1
ATOM 662 O O . GLU A 1 85 ? -18.057 -10.949 -5.010 1.00 97.62 85 GLU A O 1
ATOM 667 N N . GLY A 1 86 ? -16.164 -11.923 -4.326 1.00 96.56 86 GLY A N 1
ATOM 668 C CA . GLY A 1 86 ? -15.414 -11.650 -5.548 1.00 96.56 86 GLY A CA 1
ATOM 669 C C . GLY A 1 86 ? -14.842 -10.234 -5.635 1.00 96.56 86 GLY A C 1
ATOM 670 O O . GLY A 1 86 ? -14.449 -9.801 -6.728 1.00 96.56 86 GLY A O 1
ATOM 671 N N . LYS A 1 87 ? -14.748 -9.500 -4.518 1.00 98.25 87 LYS A N 1
ATOM 672 C CA . LYS A 1 87 ? -14.024 -8.218 -4.481 1.00 98.25 87 LYS A CA 1
ATOM 673 C C . LYS A 1 87 ? -12.549 -8.429 -4.832 1.00 98.25 87 LYS A C 1
ATOM 675 O O . LYS A 1 87 ? -11.995 -9.503 -4.607 1.00 98.25 87 LYS A O 1
ATOM 680 N N . ALA A 1 88 ? -11.927 -7.439 -5.468 1.00 98.38 88 ALA A N 1
ATOM 681 C CA . ALA A 1 88 ? -10.499 -7.513 -5.777 1.00 98.38 88 ALA A CA 1
ATOM 682 C C . ALA A 1 88 ? -9.684 -7.345 -4.491 1.00 98.38 88 ALA A C 1
ATOM 684 O O . ALA A 1 88 ? -10.023 -6.479 -3.691 1.00 98.38 88 ALA A O 1
ATOM 685 N N . ILE A 1 89 ? -8.614 -8.116 -4.294 1.00 98.75 89 ILE A N 1
ATOM 686 C CA . ILE A 1 89 ? -7.799 -8.031 -3.069 1.00 98.75 89 ILE A CA 1
ATOM 687 C C . ILE A 1 89 ? -6.399 -7.493 -3.386 1.00 98.75 89 ILE A C 1
ATOM 689 O O . ILE A 1 89 ? -5.628 -8.127 -4.107 1.00 98.75 89 ILE A O 1
ATOM 693 N N . ILE A 1 90 ? -6.049 -6.347 -2.804 1.00 98.75 90 ILE A N 1
ATOM 694 C CA . ILE A 1 90 ? -4.710 -5.752 -2.860 1.00 98.75 90 ILE A CA 1
ATOM 695 C C . ILE A 1 90 ? -4.079 -5.852 -1.474 1.00 98.75 90 ILE A C 1
ATOM 697 O O . ILE A 1 90 ? -4.467 -5.143 -0.548 1.00 98.75 90 ILE A O 1
ATOM 701 N N . ALA A 1 91 ? -3.075 -6.709 -1.330 1.00 98.62 91 ALA A N 1
ATOM 702 C CA . ALA A 1 91 ? -2.265 -6.780 -0.123 1.00 98.62 91 ALA A CA 1
ATOM 703 C C . ALA A 1 91 ? -1.059 -5.845 -0.225 1.00 98.62 91 ALA A C 1
ATOM 705 O O . ALA A 1 91 ? -0.462 -5.695 -1.291 1.00 98.62 91 ALA A O 1
ATOM 706 N N . THR A 1 92 ? -0.670 -5.239 0.894 1.00 98.00 92 THR A N 1
ATOM 707 C CA . THR A 1 92 ? 0.505 -4.363 0.961 1.00 98.00 92 THR A CA 1
ATOM 708 C C . THR A 1 92 ? 1.607 -4.971 1.826 1.00 98.00 92 THR A C 1
ATOM 710 O O . THR A 1 92 ? 1.347 -5.436 2.936 1.00 98.00 92 THR A O 1
ATOM 713 N N . ASN A 1 93 ? 2.852 -4.942 1.342 1.00 96.12 93 ASN A N 1
ATOM 714 C CA . ASN A 1 93 ? 4.033 -5.435 2.056 1.00 96.12 93 ASN A CA 1
ATOM 715 C C . ASN A 1 93 ? 3.781 -6.837 2.678 1.00 96.12 93 ASN A C 1
ATOM 717 O O . ASN A 1 93 ? 3.277 -7.740 2.012 1.00 96.12 93 ASN A O 1
ATOM 721 N N . GLY A 1 94 ? 4.087 -7.031 3.964 1.00 94.81 94 GLY A N 1
ATOM 722 C CA . GLY A 1 94 ? 3.934 -8.315 4.657 1.00 94.81 94 GLY A CA 1
ATOM 723 C C . GLY A 1 94 ? 2.497 -8.830 4.789 1.00 94.81 94 GLY A C 1
ATOM 724 O O . GLY A 1 94 ? 2.317 -10.016 5.075 1.00 94.81 94 GLY A O 1
ATOM 725 N N . ALA A 1 95 ? 1.478 -8.001 4.522 1.00 97.44 95 ALA A N 1
ATOM 726 C CA . ALA A 1 95 ? 0.088 -8.444 4.557 1.00 97.44 95 ALA A CA 1
ATOM 727 C C . ALA A 1 95 ? -0.179 -9.564 3.538 1.00 97.44 95 ALA A C 1
ATOM 729 O O . ALA A 1 95 ? -1.006 -10.427 3.806 1.00 97.44 95 ALA A O 1
ATOM 730 N N . GLY A 1 96 ? 0.555 -9.620 2.417 1.00 97.50 96 GLY A N 1
ATOM 731 C CA . GLY A 1 96 ? 0.386 -10.680 1.412 1.00 97.50 96 GLY A CA 1
ATOM 732 C C . GLY A 1 96 ? 0.573 -12.081 1.993 1.00 97.50 96 GLY A C 1
ATOM 733 O O . GLY A 1 96 ? -0.308 -12.931 1.872 1.00 97.50 96 GLY A O 1
ATOM 734 N N . ASN A 1 97 ? 1.681 -12.294 2.704 1.00 96.12 97 ASN A N 1
ATOM 735 C CA . ASN A 1 97 ? 1.971 -13.573 3.353 1.00 96.12 97 ASN A CA 1
ATOM 736 C C . ASN A 1 97 ? 0.981 -13.883 4.481 1.00 96.12 97 ASN A C 1
ATOM 738 O O . ASN A 1 97 ? 0.621 -15.042 4.685 1.00 96.12 97 ASN A O 1
ATOM 742 N N . TYR A 1 98 ? 0.537 -12.861 5.217 1.00 97.31 98 TYR A N 1
ATOM 743 C CA . TYR A 1 98 ? -0.465 -13.031 6.268 1.00 97.31 98 TYR A CA 1
ATOM 744 C C . TYR A 1 98 ? -1.813 -13.496 5.708 1.00 97.31 98 TYR A C 1
ATOM 746 O O . TYR A 1 98 ? -2.406 -14.430 6.245 1.00 97.31 98 TYR A O 1
ATOM 754 N N . LEU A 1 99 ? -2.264 -12.911 4.596 1.00 98.06 99 LEU A N 1
ATOM 755 C CA . LEU A 1 99 ? -3.495 -13.330 3.929 1.00 98.06 99 LEU A CA 1
ATOM 756 C C . LEU A 1 99 ? -3.411 -14.776 3.443 1.00 98.06 99 LEU A C 1
ATOM 758 O O . LEU A 1 99 ? -4.314 -15.561 3.718 1.00 98.06 99 LEU A O 1
ATOM 762 N N . VAL A 1 100 ? -2.300 -15.166 2.811 1.00 97.44 100 VAL A N 1
ATOM 763 C CA . VAL A 1 100 ? -2.110 -16.547 2.333 1.00 97.44 100 VAL A CA 1
ATOM 764 C C . VAL A 1 100 ? -2.173 -17.555 3.483 1.00 97.44 100 VAL A C 1
ATOM 766 O O . VAL A 1 100 ? -2.815 -18.597 3.346 1.00 97.44 100 VAL A O 1
ATOM 769 N N . LYS A 1 101 ? -1.564 -17.237 4.635 1.00 96.62 101 LYS A N 1
ATOM 770 C CA . LYS A 1 101 ? -1.639 -18.074 5.848 1.00 96.62 101 LYS A CA 1
ATOM 771 C C . LYS A 1 101 ? -3.063 -18.217 6.384 1.00 96.62 101 LYS A C 1
ATOM 773 O O . LYS A 1 101 ? -3.386 -19.265 6.928 1.00 96.62 101 LYS A O 1
ATOM 778 N N . ASN A 1 102 ? -3.896 -17.200 6.190 1.00 97.56 102 ASN A N 1
ATOM 779 C CA . ASN A 1 102 ? -5.317 -17.217 6.523 1.00 97.56 102 ASN A CA 1
ATOM 780 C C . ASN A 1 102 ? -6.189 -17.648 5.334 1.00 97.56 102 ASN A C 1
ATOM 782 O O . ASN A 1 102 ? -7.368 -17.352 5.300 1.00 97.56 102 ASN A O 1
ATOM 786 N N . HIS A 1 103 ? -5.643 -18.350 4.337 1.00 97.19 103 HIS A N 1
ATOM 787 C CA . HIS A 1 103 ? -6.408 -18.876 3.198 1.00 97.19 103 HIS A CA 1
ATOM 788 C C . HIS A 1 103 ? -7.112 -17.813 2.334 1.00 97.19 103 HIS A C 1
ATOM 790 O O . HIS A 1 103 ? -8.091 -18.111 1.648 1.00 97.19 103 HIS A O 1
ATOM 796 N N . ILE A 1 104 ? -6.580 -16.589 2.308 1.00 98.00 104 ILE A N 1
ATOM 797 C CA . ILE A 1 104 ? -7.048 -15.498 1.451 1.00 98.00 104 ILE A CA 1
ATOM 798 C C . ILE A 1 104 ? -5.954 -15.185 0.436 1.00 98.00 104 ILE A C 1
ATOM 800 O O . ILE A 1 104 ? -4.823 -14.840 0.772 1.00 98.00 104 ILE A O 1
ATOM 804 N N . ARG A 1 105 ? -6.279 -15.335 -0.845 1.00 97.56 105 ARG A N 1
ATOM 805 C CA . ARG A 1 105 ? -5.331 -15.105 -1.935 1.00 97.56 105 ARG A CA 1
ATOM 806 C C . ARG A 1 105 ? -5.445 -13.654 -2.415 1.00 97.56 105 ARG A C 1
ATOM 808 O O . ARG A 1 105 ? -6.506 -13.302 -2.931 1.00 97.56 105 ARG A O 1
ATOM 815 N N . PRO A 1 106 ? -4.391 -12.825 -2.312 1.00 98.38 106 PRO A N 1
ATOM 816 C CA . PRO A 1 106 ? -4.401 -11.510 -2.939 1.00 98.38 106 PRO A CA 1
ATOM 817 C C . PRO A 1 106 ? -4.392 -11.623 -4.471 1.00 98.38 106 PRO A C 1
ATOM 819 O O . PRO A 1 106 ? -3.761 -12.517 -5.038 1.00 98.38 106 PRO A O 1
ATOM 822 N N . ASP A 1 107 ? -5.069 -10.689 -5.138 1.00 98.62 107 ASP A N 1
ATOM 823 C CA . ASP A 1 107 ? -4.962 -10.494 -6.587 1.00 98.62 107 ASP A CA 1
ATOM 824 C C . ASP A 1 107 ? -3.729 -9.649 -6.940 1.00 98.62 107 ASP A C 1
ATOM 826 O O . ASP A 1 107 ? -3.123 -9.849 -7.993 1.00 98.62 107 ASP A O 1
ATOM 830 N N . ILE A 1 108 ? -3.350 -8.718 -6.055 1.00 98.69 108 ILE A N 1
ATOM 831 C CA . ILE A 1 108 ? -2.153 -7.881 -6.179 1.00 98.69 108 ILE A CA 1
ATOM 832 C C . ILE A 1 108 ? -1.398 -7.861 -4.845 1.00 98.69 108 ILE A C 1
ATOM 834 O O . ILE A 1 108 ? -1.992 -7.595 -3.800 1.00 98.69 108 ILE A O 1
ATOM 838 N N . LEU A 1 109 ? -0.083 -8.069 -4.887 1.00 98.69 109 LEU A N 1
ATOM 839 C CA . LEU A 1 109 ? 0.844 -7.754 -3.804 1.00 98.69 109 LEU A CA 1
ATOM 840 C C . LEU A 1 109 ? 1.630 -6.488 -4.157 1.00 98.69 109 LEU A C 1
ATOM 842 O O . LEU A 1 109 ? 2.424 -6.488 -5.095 1.00 98.69 109 LEU A O 1
ATOM 846 N N . MET A 1 110 ? 1.421 -5.420 -3.393 1.00 98.50 110 MET A N 1
ATOM 847 C CA . MET A 1 110 ? 2.098 -4.134 -3.553 1.00 98.50 110 MET A CA 1
ATOM 848 C C . MET A 1 110 ? 3.245 -3.993 -2.547 1.00 98.50 110 MET A C 1
ATOM 850 O O . MET A 1 110 ? 3.010 -4.076 -1.341 1.00 98.50 110 MET A O 1
ATOM 854 N N . VAL A 1 111 ? 4.462 -3.717 -3.020 1.00 98.12 111 VAL A N 1
ATOM 855 C CA . VAL A 1 111 ? 5.643 -3.490 -2.167 1.00 98.12 111 VAL A CA 1
ATOM 856 C C . VAL A 1 111 ? 6.271 -2.135 -2.469 1.00 98.12 111 VAL A C 1
ATOM 858 O O . VAL A 1 111 ? 6.531 -1.815 -3.628 1.00 98.12 111 VAL A O 1
ATOM 861 N N . LEU A 1 112 ? 6.517 -1.347 -1.414 1.00 95.94 112 LEU A N 1
ATOM 862 C CA . LEU A 1 112 ? 6.949 0.050 -1.536 1.00 95.94 112 LEU A CA 1
ATOM 863 C C . LEU A 1 112 ? 8.403 0.309 -1.135 1.00 95.94 112 LEU 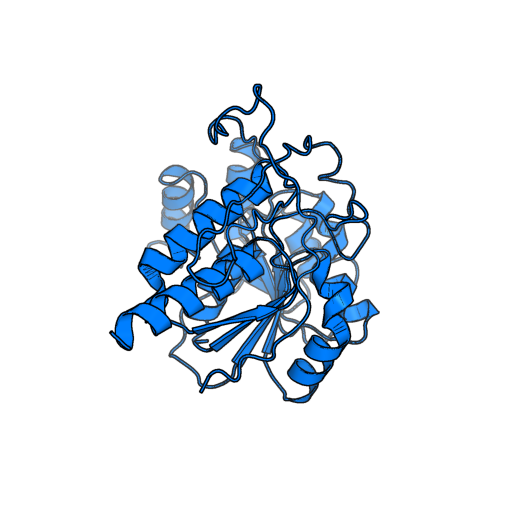A C 1
ATOM 865 O O . LEU A 1 112 ? 9.110 1.006 -1.858 1.00 95.94 112 LEU A O 1
ATOM 869 N N . ASP A 1 113 ? 8.824 -0.131 0.052 1.00 92.62 113 ASP A N 1
ATOM 870 C CA . ASP A 1 113 ? 10.048 0.405 0.660 1.00 92.62 113 ASP A CA 1
ATOM 871 C C . ASP A 1 113 ? 11.323 -0.124 -0.021 1.00 92.62 113 ASP A C 1
ATOM 873 O O . ASP A 1 113 ? 11.358 -1.240 -0.547 1.00 92.62 113 ASP A O 1
ATOM 877 N N . ALA A 1 114 ? 12.389 0.679 0.022 1.00 93.44 114 ALA A N 1
ATOM 878 C CA . ALA A 1 114 ? 13.681 0.430 -0.629 1.00 93.44 114 ALA A CA 1
ATOM 879 C C . ALA A 1 114 ? 14.596 -0.581 0.094 1.00 93.44 114 ALA A C 1
ATOM 881 O O . ALA A 1 114 ? 15.752 -0.768 -0.280 1.00 93.44 114 ALA A O 1
ATOM 882 N N . ARG A 1 115 ? 14.080 -1.232 1.137 1.00 91.19 115 ARG A N 1
ATOM 883 C CA . ARG A 1 115 ? 14.817 -2.123 2.037 1.00 91.19 115 ARG A CA 1
ATOM 884 C C . ARG A 1 115 ? 14.974 -3.532 1.468 1.00 91.19 115 ARG A C 1
ATOM 886 O O . ARG A 1 115 ? 14.018 -4.084 0.924 1.00 91.19 115 ARG A O 1
ATOM 893 N N . ILE A 1 116 ? 16.148 -4.136 1.662 1.00 94.44 116 ILE A N 1
ATOM 894 C CA . ILE A 1 116 ? 16.421 -5.531 1.276 1.00 94.44 116 ILE A CA 1
ATOM 895 C C . ILE A 1 116 ? 15.561 -6.519 2.072 1.00 94.44 116 ILE A C 1
ATOM 897 O O . ILE A 1 116 ? 15.147 -7.549 1.548 1.00 94.44 116 ILE A O 1
ATOM 901 N N . GLU A 1 117 ? 15.223 -6.182 3.317 1.00 94.44 117 GLU A N 1
ATOM 902 C CA . GLU A 1 117 ? 14.418 -7.014 4.210 1.00 94.44 117 GLU A CA 1
ATOM 903 C C . GLU A 1 117 ? 13.022 -7.315 3.646 1.00 94.44 117 GLU A C 1
ATOM 905 O O . GLU A 1 117 ? 12.423 -8.337 3.984 1.00 94.44 117 GLU A O 1
ATOM 910 N N . ASN A 1 118 ? 12.530 -6.485 2.720 1.00 94.88 118 ASN A N 1
ATOM 911 C CA . ASN A 1 118 ? 11.271 -6.720 2.020 1.00 94.88 118 ASN A CA 1
ATOM 912 C C . ASN A 1 118 ? 11.303 -7.963 1.111 1.00 94.88 118 ASN A C 1
ATOM 914 O O . ASN A 1 118 ? 10.240 -8.389 0.657 1.00 94.88 118 ASN A O 1
ATOM 918 N N . LEU A 1 119 ? 12.469 -8.585 0.877 1.00 95.94 119 LEU A N 1
ATOM 919 C CA . LEU A 1 119 ? 12.560 -9.906 0.242 1.00 95.94 119 LEU A CA 1
ATOM 920 C C . LEU A 1 119 ? 11.692 -10.945 0.957 1.00 95.94 119 LEU A C 1
ATOM 922 O O . LEU A 1 119 ? 11.060 -11.761 0.290 1.00 95.94 119 LEU A O 1
ATOM 926 N N . ALA A 1 120 ? 11.572 -10.851 2.286 1.00 95.38 120 ALA A N 1
ATOM 927 C CA . ALA A 1 120 ? 10.731 -11.741 3.085 1.00 95.38 120 ALA A CA 1
ATOM 928 C C . ALA A 1 120 ? 9.248 -11.717 2.661 1.00 95.38 120 ALA A C 1
ATOM 930 O O . ALA A 1 120 ? 8.504 -12.659 2.923 1.00 95.38 120 ALA A O 1
ATOM 931 N N . PHE A 1 121 ? 8.788 -10.651 1.996 1.00 95.69 121 PHE A N 1
ATOM 932 C CA . PHE A 1 121 ? 7.413 -10.547 1.495 1.00 95.69 121 PHE A CA 1
ATOM 933 C C . PHE A 1 121 ? 7.175 -11.333 0.208 1.00 95.69 121 PHE A C 1
ATOM 935 O O . PHE A 1 121 ? 6.025 -11.548 -0.165 1.00 95.69 121 PHE A O 1
ATOM 942 N N . VAL A 1 122 ? 8.242 -11.728 -0.486 1.00 95.94 122 VAL A N 1
ATOM 943 C CA . VAL A 1 122 ? 8.169 -12.350 -1.809 1.00 95.94 122 VAL A CA 1
ATOM 944 C C . VAL A 1 122 ? 8.899 -13.690 -1.881 1.00 95.94 122 VAL A C 1
ATOM 946 O O . VAL A 1 122 ? 8.991 -14.231 -2.975 1.00 95.94 122 VAL A O 1
ATOM 949 N N . GLU A 1 123 ? 9.381 -14.247 -0.766 1.00 90.88 123 GLU A N 1
ATOM 950 C CA . GLU A 1 123 ? 10.066 -15.553 -0.730 1.00 90.88 123 GLU A CA 1
ATOM 951 C C . GLU A 1 123 ? 9.256 -16.634 -1.454 1.00 90.88 123 GLU A C 1
ATOM 953 O O . GLU A 1 123 ? 9.720 -17.205 -2.441 1.00 90.88 123 GLU A O 1
ATOM 958 N N . GLU A 1 124 ? 8.001 -16.821 -1.044 1.00 92.94 124 GLU A N 1
ATOM 959 C CA . GLU A 1 124 ? 7.100 -17.787 -1.663 1.00 92.94 124 GLU A CA 1
ATOM 960 C C . GLU A 1 124 ? 6.225 -17.124 -2.743 1.00 92.94 124 GLU A C 1
ATOM 962 O O . GLU A 1 124 ? 5.616 -16.071 -2.507 1.00 92.94 124 GLU A O 1
ATOM 967 N N . PRO A 1 125 ? 6.134 -17.709 -3.951 1.00 95.12 125 PRO A N 1
ATOM 968 C CA . PRO A 1 125 ? 5.235 -17.213 -4.979 1.00 95.12 125 PRO A CA 1
ATOM 969 C C . PRO A 1 125 ? 3.774 -17.469 -4.590 1.00 95.12 125 PRO A C 1
ATOM 971 O O . PRO A 1 125 ? 3.391 -18.566 -4.189 1.00 95.12 125 PRO A O 1
ATOM 974 N N . ILE A 1 126 ? 2.930 -16.458 -4.779 1.00 96.44 126 ILE A N 1
ATOM 975 C CA . ILE A 1 126 ? 1.486 -16.525 -4.579 1.00 96.44 126 ILE A CA 1
ATOM 976 C C . ILE A 1 126 ? 0.853 -16.803 -5.950 1.00 96.44 126 ILE A C 1
ATOM 978 O O . ILE A 1 126 ? 0.948 -15.956 -6.845 1.00 96.44 126 ILE A O 1
ATOM 982 N N . PRO A 1 127 ? 0.209 -17.966 -6.157 1.00 93.69 127 PRO A N 1
ATOM 983 C CA . PRO A 1 127 ? -0.388 -18.302 -7.445 1.00 93.69 127 PRO A CA 1
ATOM 984 C C . PRO A 1 127 ? -1.414 -17.258 -7.902 1.00 93.69 127 PRO A C 1
ATOM 986 O O . PRO A 1 127 ? -2.229 -16.786 -7.108 1.00 93.69 127 PRO A O 1
ATOM 989 N N . ASN A 1 128 ? -1.412 -16.931 -9.198 1.00 95.50 128 ASN A N 1
ATOM 990 C CA . ASN A 1 128 ? -2.342 -15.978 -9.823 1.00 95.50 128 ASN A CA 1
ATOM 991 C C . ASN A 1 128 ? -2.362 -14.575 -9.176 1.00 95.50 128 ASN A C 1
ATOM 993 O O . ASN A 1 128 ? -3.364 -13.867 -9.273 1.00 95.50 128 ASN A O 1
ATOM 997 N N . CYS A 1 129 ? -1.285 -14.180 -8.496 1.00 98.12 129 CYS A N 1
ATOM 998 C CA . CYS A 1 129 ? -1.116 -12.853 -7.911 1.00 98.12 129 CYS A CA 1
ATOM 999 C C . CYS A 1 129 ? -0.204 -12.000 -8.799 1.00 98.12 129 CYS A C 1
ATOM 1001 O O . CYS A 1 129 ? 0.833 -12.476 -9.271 1.00 98.12 129 CYS A O 1
ATOM 1003 N N . LYS A 1 130 ? -0.574 -10.734 -8.997 1.00 98.50 130 LYS A N 1
ATOM 1004 C CA . LYS A 1 130 ? 0.292 -9.730 -9.616 1.00 98.50 130 LYS A CA 1
ATOM 1005 C C . LYS A 1 130 ? 1.194 -9.097 -8.565 1.00 98.50 130 LYS A C 1
ATOM 1007 O O . LYS A 1 130 ? 0.738 -8.719 -7.492 1.00 98.50 130 LYS A O 1
ATOM 1012 N N . TYR A 1 131 ? 2.462 -8.914 -8.891 1.00 98.62 131 TYR A N 1
ATOM 1013 C CA . TYR A 1 131 ? 3.445 -8.274 -8.028 1.00 98.62 131 TYR A CA 1
ATOM 1014 C C . TYR A 1 131 ? 3.661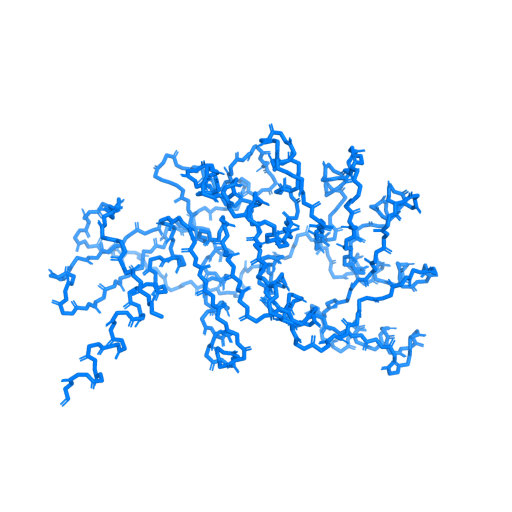 -6.853 -8.516 1.00 98.62 131 TYR A C 1
ATOM 1016 O O . TYR A 1 131 ? 4.122 -6.635 -9.632 1.00 98.62 131 TYR A O 1
ATOM 1024 N N . PHE A 1 132 ? 3.275 -5.878 -7.705 1.00 98.75 132 PHE A N 1
ATOM 1025 C CA . PHE A 1 132 ? 3.465 -4.467 -8.000 1.00 98.75 132 PHE A CA 1
ATOM 1026 C C . PHE A 1 132 ? 4.612 -3.976 -7.125 1.00 98.75 132 PHE A C 1
ATOM 1028 O O . PHE A 1 132 ? 4.464 -3.876 -5.907 1.00 98.75 132 PHE A O 1
ATOM 1035 N N . LEU A 1 133 ? 5.765 -3.697 -7.734 1.00 98.62 133 LEU A N 1
ATOM 1036 C CA . LEU A 1 133 ? 6.965 -3.251 -7.020 1.00 98.62 133 LEU A CA 1
ATOM 1037 C C . LEU A 1 133 ? 7.268 -1.791 -7.351 1.00 98.62 133 LEU A C 1
ATOM 1039 O O . LEU A 1 133 ? 7.296 -1.401 -8.523 1.00 98.62 133 LEU A O 1
ATOM 1043 N N . ALA A 1 134 ? 7.512 -0.980 -6.321 1.00 98.19 134 ALA A N 1
ATOM 1044 C CA . ALA A 1 134 ? 7.951 0.392 -6.527 1.00 98.19 134 ALA A CA 1
ATOM 1045 C C . ALA A 1 134 ? 9.337 0.403 -7.182 1.00 98.19 134 ALA A C 1
ATOM 1047 O O . ALA A 1 134 ? 10.201 -0.397 -6.826 1.00 98.19 134 ALA A O 1
ATOM 1048 N N . SER A 1 135 ? 9.610 1.362 -8.065 1.00 97.94 135 SER A N 1
ATOM 1049 C CA . SER A 1 135 ? 10.943 1.501 -8.668 1.00 97.94 135 SER A CA 1
ATOM 1050 C C . SER A 1 135 ? 12.060 1.707 -7.643 1.00 97.94 135 SER A C 1
ATOM 1052 O O . SER A 1 135 ? 13.198 1.353 -7.922 1.00 97.94 135 SER A O 1
ATOM 1054 N N . GLN A 1 136 ? 11.748 2.229 -6.454 1.00 97.25 136 GLN A N 1
ATOM 1055 C CA . GLN A 1 136 ? 12.714 2.390 -5.363 1.00 97.25 136 GLN A CA 1
ATOM 1056 C C . GLN A 1 136 ? 13.012 1.099 -4.582 1.00 97.25 136 GLN A C 1
ATOM 1058 O O . GLN A 1 136 ? 13.944 1.093 -3.778 1.00 97.25 136 GLN A O 1
ATOM 1063 N N . CYS A 1 137 ? 12.232 0.024 -4.762 1.00 97.81 137 CYS A N 1
ATOM 1064 C CA . CYS A 1 137 ? 12.464 -1.242 -4.066 1.00 97.81 137 CYS A CA 1
ATOM 1065 C C . CYS A 1 137 ? 13.874 -1.776 -4.341 1.00 97.81 137 CYS A C 1
ATOM 1067 O O . CYS A 1 137 ? 14.439 -1.550 -5.410 1.00 97.81 137 CYS A O 1
ATOM 1069 N N . HIS A 1 138 ? 14.438 -2.516 -3.387 1.00 97.94 138 HIS A N 1
ATOM 1070 C CA . HIS A 1 138 ? 15.764 -3.098 -3.567 1.00 97.94 138 HIS A CA 1
ATOM 1071 C C . HIS A 1 138 ? 15.804 -3.994 -4.831 1.00 97.94 138 HIS A C 1
ATOM 1073 O O . HIS A 1 138 ? 14.884 -4.798 -5.007 1.00 97.94 138 HIS A O 1
ATOM 1079 N N . PRO A 1 139 ? 16.832 -3.912 -5.704 1.00 98.31 139 PRO A N 1
ATOM 1080 C CA . PRO A 1 139 ? 16.881 -4.646 -6.976 1.00 98.31 139 PRO A CA 1
ATOM 1081 C C . PRO A 1 139 ? 16.688 -6.163 -6.857 1.00 98.31 139 PRO A C 1
ATOM 1083 O O . PRO A 1 139 ? 16.040 -6.764 -7.710 1.00 98.31 139 PRO A O 1
ATOM 1086 N N . GLU A 1 140 ? 17.174 -6.769 -5.771 1.00 98.06 140 GLU A N 1
ATOM 1087 C CA . GLU A 1 140 ? 16.961 -8.194 -5.459 1.00 98.06 140 GLU A CA 1
ATOM 1088 C C . GLU A 1 140 ? 15.476 -8.596 -5.370 1.00 98.06 140 GLU A C 1
ATOM 1090 O O . GLU A 1 140 ? 15.140 -9.733 -5.689 1.00 98.06 140 GLU A O 1
ATOM 1095 N N . LEU A 1 141 ? 14.554 -7.689 -5.006 1.00 97.94 141 LEU A N 1
ATOM 1096 C CA . LEU A 1 141 ? 13.117 -8.002 -5.042 1.00 97.94 141 LEU A CA 1
ATOM 1097 C C . LEU A 1 141 ? 12.630 -8.250 -6.472 1.00 97.94 141 LEU A C 1
ATOM 1099 O O . LEU A 1 141 ? 11.789 -9.122 -6.693 1.00 97.94 141 LEU A O 1
ATOM 1103 N N . PHE A 1 142 ? 13.159 -7.498 -7.442 1.00 98.38 142 PHE A N 1
ATOM 1104 C CA . PHE A 1 142 ? 12.840 -7.699 -8.853 1.00 98.38 142 PHE A CA 1
ATOM 1105 C C . PHE A 1 142 ? 13.421 -9.022 -9.355 1.00 98.38 142 PHE A C 1
ATOM 1107 O O . PHE A 1 142 ? 12.728 -9.746 -10.064 1.00 98.38 142 PHE A O 1
ATOM 1114 N N . GLU A 1 143 ? 14.640 -9.377 -8.937 1.00 97.62 143 GLU A N 1
ATOM 1115 C CA . GLU A 1 143 ? 15.249 -10.669 -9.281 1.00 97.62 143 GLU A CA 1
ATOM 1116 C C . GLU A 1 143 ? 14.461 -11.849 -8.691 1.00 97.62 143 GLU A C 1
ATOM 1118 O O . GLU A 1 143 ? 14.184 -12.820 -9.397 1.00 97.62 143 GLU A O 1
ATOM 1123 N N . ALA A 1 144 ? 14.010 -11.739 -7.437 1.00 97.38 144 ALA A N 1
ATOM 1124 C CA . ALA A 1 144 ? 13.169 -12.744 -6.781 1.00 97.38 144 ALA A CA 1
ATOM 1125 C C . ALA A 1 144 ? 11.783 -12.908 -7.443 1.00 97.38 144 ALA A C 1
ATOM 1127 O O . ALA A 1 144 ? 11.156 -13.966 -7.334 1.00 97.38 144 ALA A O 1
ATOM 1128 N N . CYS A 1 145 ? 11.302 -11.874 -8.144 1.00 97.31 145 CYS A N 1
ATOM 1129 C CA . CYS A 1 145 ? 9.994 -11.853 -8.804 1.00 97.31 145 CYS A CA 1
ATOM 1130 C C . CYS A 1 145 ? 10.053 -11.960 -10.337 1.00 97.31 145 CYS A C 1
ATOM 1132 O O . CYS A 1 145 ? 9.009 -11.839 -10.974 1.00 97.31 145 CYS A O 1
ATOM 1134 N N . LYS A 1 146 ? 11.225 -12.183 -10.946 1.00 95.31 146 LYS A N 1
ATOM 1135 C CA . LYS A 1 146 ? 11.420 -12.066 -12.407 1.00 95.31 146 LYS A CA 1
ATOM 1136 C C . LYS A 1 146 ? 10.557 -13.008 -13.257 1.00 95.31 146 LYS A C 1
ATOM 1138 O O . LYS A 1 146 ? 10.196 -12.656 -14.372 1.00 95.31 146 LYS A O 1
ATOM 1143 N N . ASP A 1 147 ? 10.207 -14.173 -12.713 1.00 94.81 147 ASP A N 1
ATOM 1144 C CA . ASP A 1 147 ? 9.381 -15.190 -13.379 1.00 94.81 147 ASP A CA 1
ATOM 1145 C C . ASP A 1 147 ? 7.896 -15.102 -12.961 1.00 94.81 147 ASP A C 1
ATOM 1147 O O . ASP A 1 147 ? 7.125 -16.047 -13.142 1.00 94.81 147 ASP A O 1
ATOM 1151 N N . ARG A 1 148 ? 7.487 -13.978 -12.354 1.00 96.25 148 ARG A N 1
ATOM 1152 C CA . ARG A 1 148 ? 6.123 -13.713 -11.865 1.00 96.25 148 ARG A CA 1
ATOM 1153 C C . ARG A 1 148 ? 5.445 -12.638 -12.720 1.00 96.25 148 ARG A C 1
ATOM 1155 O O . ARG A 1 148 ? 6.091 -11.948 -13.503 1.00 96.25 148 ARG A O 1
ATOM 1162 N N . ASP A 1 149 ? 4.133 -12.469 -12.553 1.00 97.94 149 ASP A N 1
ATOM 1163 C CA . ASP A 1 149 ? 3.382 -11.370 -13.178 1.00 97.94 149 ASP A CA 1
ATOM 1164 C C . ASP A 1 149 ? 3.743 -10.048 -12.483 1.00 97.94 149 ASP A C 1
ATOM 1166 O O . ASP A 1 149 ? 3.138 -9.663 -11.482 1.00 97.94 149 ASP A O 1
ATOM 1170 N N . LEU A 1 150 ? 4.812 -9.416 -12.963 1.00 98.25 150 LEU A N 1
ATOM 1171 C CA . LEU A 1 150 ? 5.468 -8.279 -12.332 1.00 98.25 150 LEU A CA 1
ATOM 1172 C C . LEU A 1 150 ? 5.139 -6.976 -13.070 1.00 98.25 150 LEU A C 1
ATOM 1174 O O . LEU A 1 150 ? 5.318 -6.870 -14.279 1.00 98.25 150 LEU A O 1
ATOM 1178 N N . THR A 1 151 ? 4.694 -5.966 -12.325 1.00 98.62 151 THR A N 1
ATOM 1179 C CA . THR A 1 151 ? 4.464 -4.592 -12.795 1.00 98.62 151 THR A CA 1
ATOM 1180 C C . THR A 1 151 ? 5.283 -3.628 -11.945 1.00 98.62 151 THR A C 1
ATOM 1182 O O . THR A 1 151 ? 5.262 -3.698 -10.714 1.00 98.62 151 THR A O 1
ATOM 1185 N N . ILE A 1 152 ? 5.999 -2.710 -12.592 1.00 98.62 152 ILE A N 1
ATOM 1186 C CA . ILE A 1 152 ? 6.709 -1.635 -11.897 1.00 98.62 152 ILE A CA 1
ATOM 1187 C C . ILE A 1 152 ? 5.783 -0.428 -11.731 1.00 98.62 152 ILE A C 1
ATOM 1189 O O . ILE A 1 152 ? 5.040 -0.065 -12.644 1.00 98.62 152 ILE A O 1
ATOM 1193 N N . TYR A 1 153 ? 5.820 0.216 -10.568 1.00 98.44 153 TYR A N 1
ATOM 1194 C CA . TYR A 1 153 ? 5.157 1.503 -10.363 1.00 98.44 153 TYR A CA 1
ATOM 1195 C C . TYR A 1 153 ? 6.125 2.529 -9.785 1.00 98.44 153 TYR A C 1
ATOM 1197 O O . TYR A 1 153 ? 7.118 2.187 -9.143 1.00 98.44 153 TYR A O 1
ATOM 1205 N N . HIS A 1 154 ? 5.834 3.806 -10.006 1.00 97.50 154 HIS A N 1
ATOM 1206 C CA . HIS A 1 154 ? 6.721 4.890 -9.604 1.00 97.50 154 HIS A CA 1
ATOM 1207 C C . HIS A 1 154 ? 6.088 5.726 -8.504 1.00 97.50 154 HIS A C 1
ATOM 1209 O O . HIS A 1 154 ? 4.907 6.070 -8.556 1.00 97.50 154 HIS A O 1
ATOM 1215 N N . ILE A 1 155 ? 6.899 6.080 -7.516 1.00 95.06 155 ILE A N 1
ATOM 1216 C CA . ILE A 1 155 ? 6.609 7.161 -6.582 1.00 95.06 155 ILE A CA 1
ATOM 1217 C C . ILE A 1 155 ? 7.713 8.203 -6.710 1.00 95.06 155 ILE A C 1
ATOM 1219 O O . ILE A 1 155 ? 8.743 7.951 -7.328 1.00 95.06 155 ILE A O 1
ATOM 1223 N N . VAL A 1 156 ? 7.473 9.372 -6.134 1.00 90.88 156 VAL A N 1
ATOM 1224 C CA . VAL A 1 156 ? 8.453 10.449 -6.081 1.00 90.88 156 VAL A CA 1
ATOM 1225 C C . VAL A 1 156 ? 8.508 10.931 -4.633 1.00 90.88 156 VAL A C 1
ATOM 1227 O O . VAL A 1 156 ? 7.568 11.563 -4.142 1.00 90.88 156 VAL A O 1
ATOM 1230 N N . THR A 1 157 ? 9.577 10.553 -3.943 1.00 83.12 157 THR A N 1
ATOM 1231 C CA . THR A 1 157 ? 9.916 10.906 -2.560 1.00 83.12 157 THR A CA 1
ATOM 1232 C C . THR A 1 157 ? 10.749 12.194 -2.520 1.00 83.12 157 THR A C 1
ATOM 1234 O O . THR A 1 157 ? 10.444 13.096 -1.741 1.00 83.12 157 THR A O 1
ATOM 1237 N N . PHE A 1 158 ? 11.724 12.326 -3.422 1.00 84.50 158 PHE A N 1
ATOM 1238 C CA . PHE A 1 158 ? 12.702 13.416 -3.543 1.00 84.50 158 PHE A CA 1
ATOM 1239 C C . PHE A 1 158 ? 12.415 14.341 -4.737 1.00 84.50 158 PHE A C 1
ATOM 1241 O O . PHE A 1 158 ? 13.320 14.864 -5.384 1.00 84.50 158 PHE A O 1
ATOM 1248 N N . GLN A 1 159 ? 11.124 14.534 -5.023 1.00 82.94 159 GLN A N 1
ATOM 1249 C CA . GLN A 1 159 ? 10.569 15.477 -6.003 1.00 82.94 159 GLN A CA 1
ATOM 1250 C C . GLN A 1 159 ? 11.362 15.551 -7.322 1.00 82.94 159 GLN A C 1
ATOM 1252 O O . GLN A 1 159 ? 11.249 14.664 -8.166 1.00 82.94 159 GLN A O 1
ATOM 1257 N N . GLU A 1 160 ? 12.133 16.620 -7.520 1.00 89.19 160 GLU A N 1
ATOM 1258 C CA . GLU A 1 160 ? 12.741 16.966 -8.804 1.00 89.19 160 GLU A CA 1
ATOM 1259 C C . GLU A 1 160 ? 13.759 15.929 -9.292 1.00 89.19 160 GLU A C 1
ATOM 1261 O O . GLU A 1 160 ? 13.794 15.644 -10.487 1.00 89.19 160 GLU A O 1
ATOM 1266 N N . VAL A 1 161 ? 14.548 15.327 -8.394 1.00 92.00 161 VAL A N 1
ATOM 1267 C CA . VAL A 1 161 ? 15.647 14.425 -8.786 1.00 92.00 161 VAL A CA 1
ATOM 1268 C C . VAL A 1 161 ? 15.107 13.098 -9.320 1.00 92.00 161 VAL A C 1
ATOM 1270 O O . VAL A 1 161 ? 15.461 12.678 -10.422 1.00 92.00 161 VAL A O 1
ATOM 1273 N N . GLU A 1 162 ? 14.196 12.459 -8.584 1.00 91.94 162 GLU A N 1
ATOM 1274 C CA . GLU A 1 162 ? 13.543 11.222 -9.033 1.00 91.94 162 GLU A CA 1
ATOM 1275 C C . GLU A 1 162 ? 12.676 11.454 -10.270 1.00 91.94 162 GLU A C 1
ATOM 1277 O O . GLU A 1 162 ? 12.683 10.637 -11.191 1.00 91.94 162 GLU A O 1
ATOM 1282 N N . PHE A 1 163 ? 11.954 12.579 -10.331 1.00 94.44 163 PHE A N 1
ATOM 1283 C CA . PHE A 1 163 ? 11.155 12.907 -11.508 1.00 94.44 163 PHE A CA 1
ATOM 1284 C C . PHE A 1 163 ? 12.034 13.097 -12.748 1.00 94.44 163 PHE A C 1
ATOM 1286 O O . PHE A 1 163 ? 11.711 12.563 -13.808 1.00 94.44 163 PHE A O 1
ATOM 1293 N N . ALA A 1 164 ? 13.157 13.812 -12.628 1.00 95.50 164 ALA A N 1
ATOM 1294 C CA . ALA A 1 164 ? 14.103 13.997 -13.725 1.00 95.50 164 ALA A CA 1
ATOM 1295 C C . ALA A 1 164 ? 14.701 12.663 -14.194 1.00 95.50 164 ALA A C 1
ATOM 1297 O O . ALA A 1 164 ? 14.837 12.446 -15.399 1.00 95.50 164 ALA A O 1
ATOM 1298 N N . LEU A 1 165 ? 15.004 11.753 -13.264 1.00 96.00 165 LEU A N 1
ATOM 1299 C CA . LEU A 1 165 ? 15.487 10.408 -13.578 1.00 96.00 165 LEU A CA 1
ATOM 1300 C C . LEU A 1 165 ? 14.449 9.605 -14.380 1.00 96.00 165 LEU A C 1
ATOM 1302 O O . LEU A 1 165 ? 14.767 9.078 -15.448 1.00 96.00 165 LEU A O 1
ATOM 1306 N N . LEU A 1 166 ? 13.197 9.572 -13.912 1.00 97.12 166 LEU A N 1
ATOM 1307 C CA . LEU A 1 166 ? 12.090 8.900 -14.603 1.00 97.12 166 LEU A CA 1
ATOM 1308 C C . LEU A 1 166 ? 11.824 9.513 -15.982 1.00 97.12 166 LEU A C 1
ATOM 1310 O O . LEU A 1 166 ? 11.694 8.783 -16.962 1.00 97.12 166 LEU A O 1
ATOM 1314 N N . TYR A 1 167 ? 11.800 10.844 -16.075 1.00 97.31 167 TYR A N 1
ATOM 1315 C CA . TYR A 1 167 ? 11.581 11.561 -17.330 1.00 97.31 167 TYR A CA 1
ATOM 1316 C C . TYR A 1 167 ? 12.725 11.351 -18.326 1.00 97.31 167 TYR A C 1
ATOM 1318 O O . TYR A 1 167 ? 12.487 11.232 -19.523 1.00 97.31 167 TYR A O 1
ATOM 1326 N N . THR A 1 168 ? 13.970 11.264 -17.856 1.00 97.44 168 THR A N 1
ATOM 1327 C CA . THR A 1 168 ? 15.122 10.982 -18.725 1.00 97.44 168 THR A CA 1
ATOM 1328 C C . THR A 1 168 ? 14.997 9.610 -19.385 1.00 97.44 168 THR A C 1
ATOM 1330 O O . THR A 1 168 ? 15.346 9.463 -20.554 1.00 97.44 168 THR A O 1
ATOM 1333 N N . TYR A 1 169 ? 14.484 8.616 -18.656 1.00 97.19 169 TYR A N 1
ATOM 1334 C CA . TYR A 1 169 ? 14.363 7.252 -19.163 1.00 97.19 169 TYR A CA 1
ATOM 1335 C C . TYR A 1 169 ? 13.079 7.023 -19.979 1.00 97.19 169 TYR A C 1
ATOM 1337 O O . TYR A 1 169 ? 13.137 6.510 -21.095 1.00 97.19 169 TYR A O 1
ATOM 1345 N N . TYR A 1 170 ? 11.918 7.427 -19.454 1.00 97.38 170 TYR A N 1
ATOM 1346 C CA . TYR A 1 170 ? 10.607 7.166 -20.064 1.00 97.38 170 TYR A CA 1
ATOM 1347 C C . TYR A 1 170 ? 10.044 8.338 -20.882 1.00 97.38 170 TYR A C 1
ATOM 1349 O O . TYR A 1 170 ? 8.980 8.214 -21.497 1.00 97.38 170 TYR A O 1
ATOM 1357 N N . GLY A 1 171 ? 10.695 9.504 -20.881 1.00 97.00 171 GLY A N 1
ATOM 1358 C CA . GLY A 1 171 ? 10.079 10.735 -21.375 1.00 97.00 171 GLY A CA 1
ATOM 1359 C C . GLY A 1 171 ? 8.791 11.044 -20.595 1.00 97.00 171 GLY A C 1
ATOM 1360 O O . GLY A 1 171 ? 8.737 10.833 -19.385 1.00 97.00 171 GLY A O 1
ATOM 1361 N N . PRO A 1 172 ? 7.710 11.493 -21.254 1.00 95.56 172 PRO A N 1
ATOM 1362 C CA . PRO A 1 172 ? 6.417 11.702 -20.599 1.00 95.56 172 PRO A CA 1
ATOM 1363 C C . PRO A 1 172 ? 5.613 10.402 -20.373 1.00 95.56 172 PRO A C 1
ATOM 1365 O O . PRO A 1 172 ? 4.470 10.460 -19.914 1.00 95.56 172 PRO A O 1
ATOM 1368 N N . HIS A 1 173 ? 6.157 9.228 -20.718 1.00 95.94 173 HIS A N 1
ATOM 1369 C CA . HIS A 1 173 ? 5.435 7.949 -20.743 1.00 95.94 173 HIS A CA 1
ATOM 1370 C C . HIS A 1 173 ? 5.582 7.147 -19.442 1.00 95.94 173 HIS A C 1
ATOM 1372 O O . HIS A 1 173 ? 5.847 5.946 -19.469 1.00 95.94 173 HIS A O 1
ATOM 1378 N N . PHE A 1 174 ? 5.394 7.813 -18.303 1.00 96.62 174 PHE A N 1
ATOM 1379 C CA . PHE A 1 174 ? 5.301 7.171 -16.992 1.00 96.62 174 PHE A CA 1
ATOM 1380 C C . PHE A 1 174 ? 4.140 7.750 -16.181 1.00 96.62 174 PHE A C 1
ATOM 1382 O O . PHE A 1 1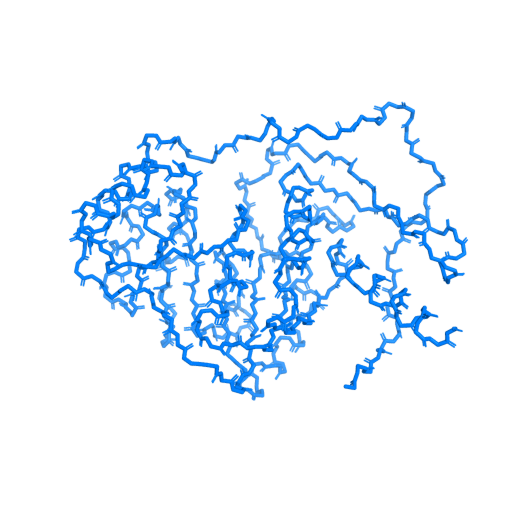74 ? 3.596 8.822 -16.485 1.00 96.62 174 PHE A O 1
ATOM 1389 N N . ARG A 1 175 ? 3.749 7.025 -15.133 1.00 96.75 175 ARG A N 1
ATOM 1390 C CA . ARG A 1 175 ? 2.777 7.478 -14.136 1.00 96.75 175 ARG A CA 1
ATOM 1391 C C . ARG A 1 175 ? 3.407 7.436 -12.758 1.00 96.75 175 ARG A C 1
ATOM 1393 O O . ARG A 1 175 ? 4.054 6.460 -12.391 1.00 96.75 175 ARG A O 1
ATOM 1400 N N . VAL A 1 176 ? 3.175 8.491 -11.990 1.00 95.88 176 VAL A N 1
ATOM 1401 C CA . VAL A 1 176 ? 3.515 8.535 -10.569 1.00 95.88 176 VAL A CA 1
ATOM 1402 C C . VAL A 1 176 ? 2.263 8.184 -9.790 1.00 95.88 176 VAL A C 1
ATOM 1404 O O . VAL A 1 176 ? 1.232 8.824 -9.979 1.00 95.88 176 VAL A O 1
ATOM 1407 N N . VAL A 1 177 ? 2.356 7.205 -8.896 1.00 95.94 177 VAL A N 1
ATOM 1408 C CA . VAL A 1 177 ? 1.314 6.925 -7.907 1.00 95.94 177 VAL A CA 1
ATOM 1409 C C . VAL A 1 177 ? 1.397 8.019 -6.849 1.00 95.94 177 VAL A C 1
ATOM 1411 O O . VAL A 1 177 ? 2.377 8.023 -6.101 1.00 95.94 177 VAL A O 1
ATOM 1414 N N . PRO A 1 178 ? 0.439 8.961 -6.751 1.00 90.25 178 PRO A N 1
ATOM 1415 C CA . PRO A 1 178 ? 0.452 9.970 -5.697 1.00 90.25 178 PRO A CA 1
ATOM 1416 C C . PRO A 1 178 ? 0.126 9.332 -4.338 1.00 90.25 178 PRO A C 1
ATOM 1418 O O . PRO A 1 178 ? -0.192 8.149 -4.247 1.00 90.25 178 PRO A O 1
ATOM 1421 N N . GLY A 1 179 ? 0.241 10.099 -3.256 1.00 82.88 179 GLY A N 1
ATOM 1422 C CA . GLY A 1 179 ? -0.160 9.656 -1.919 1.00 82.88 179 GLY A CA 1
ATOM 1423 C C . GLY A 1 179 ? 0.833 10.033 -0.827 1.00 82.88 179 GLY A C 1
ATOM 1424 O O . GLY A 1 179 ? 1.785 10.779 -1.053 1.00 82.88 179 GLY A O 1
ATOM 1425 N N . GLY A 1 180 ? 0.577 9.534 0.383 1.00 83.75 180 GLY A N 1
ATOM 1426 C CA . GLY A 1 180 ? 1.418 9.781 1.555 1.00 83.75 180 GLY A CA 1
ATOM 1427 C C . GLY A 1 180 ? 2.679 8.913 1.612 1.00 83.75 180 GLY A C 1
ATOM 1428 O O . GLY A 1 180 ? 3.086 8.288 0.633 1.00 83.75 180 GLY A O 1
ATOM 1429 N N . SER A 1 181 ? 3.306 8.859 2.783 1.00 83.69 181 SER A N 1
ATOM 1430 C CA . SER A 1 181 ? 4.591 8.181 3.007 1.00 83.69 181 SER A CA 1
ATOM 1431 C C . SER A 1 181 ? 4.473 6.676 3.259 1.00 83.69 181 SER A C 1
ATOM 1433 O O . SER A 1 181 ? 5.476 6.038 3.539 1.00 83.69 181 SER A O 1
ATOM 1435 N N . THR A 1 182 ? 3.270 6.099 3.203 1.00 90.50 182 THR A N 1
ATOM 1436 C CA . THR A 1 182 ? 3.043 4.680 3.521 1.00 90.50 182 THR A CA 1
ATOM 1437 C C . THR A 1 182 ? 2.455 3.932 2.335 1.00 90.50 182 THR A C 1
ATOM 1439 O O . THR A 1 182 ? 1.684 4.501 1.555 1.00 90.50 182 THR A O 1
ATOM 1442 N N . VAL A 1 183 ? 2.767 2.636 2.233 1.00 94.50 183 VAL A N 1
ATOM 1443 C CA . VAL A 1 183 ? 2.233 1.760 1.179 1.00 94.50 183 VAL A CA 1
ATOM 1444 C C . VAL A 1 183 ? 0.706 1.721 1.178 1.00 94.50 183 VAL A C 1
ATOM 1446 O O . VAL A 1 183 ? 0.115 1.762 0.109 1.00 94.50 183 VAL A O 1
ATOM 1449 N N . GLY A 1 184 ? 0.054 1.775 2.345 1.00 94.88 184 GLY A N 1
ATOM 1450 C CA . GLY A 1 184 ? -1.409 1.819 2.434 1.00 94.88 184 GLY A CA 1
ATOM 1451 C C . GLY A 1 184 ? -2.013 3.050 1.748 1.00 94.88 184 GLY A C 1
ATOM 1452 O O . GLY A 1 184 ? -2.936 2.922 0.949 1.00 94.88 184 GLY A O 1
ATOM 1453 N N . LEU A 1 185 ? -1.454 4.247 1.980 1.00 94.31 185 LEU A N 1
ATOM 1454 C CA . LEU A 1 185 ? -1.929 5.477 1.325 1.00 94.31 185 LEU A CA 1
ATOM 1455 C C . LEU A 1 185 ? -1.669 5.472 -0.185 1.00 94.31 185 LEU A C 1
ATOM 1457 O O . LEU A 1 185 ? -2.492 5.966 -0.960 1.00 94.31 185 LEU A O 1
ATOM 1461 N N . ARG A 1 186 ? -0.537 4.897 -0.610 1.00 95.94 186 ARG A N 1
ATOM 1462 C CA . ARG A 1 186 ? -0.254 4.676 -2.035 1.00 95.94 186 ARG A CA 1
ATOM 1463 C C . ARG A 1 186 ? -1.218 3.651 -2.633 1.00 95.94 186 ARG A C 1
ATOM 1465 O O . ARG A 1 186 ? -1.662 3.857 -3.753 1.00 95.94 186 ARG A O 1
ATOM 1472 N N . GLY A 1 187 ? -1.613 2.626 -1.879 1.00 97.31 187 GLY A N 1
ATOM 1473 C CA . GLY A 1 187 ? -2.602 1.623 -2.275 1.00 97.31 187 GLY A CA 1
ATOM 1474 C C . GLY A 1 187 ? -3.964 2.228 -2.616 1.00 97.31 187 GLY A C 1
ATOM 1475 O O . GLY A 1 187 ? -4.565 1.831 -3.612 1.00 97.31 187 GLY A O 1
ATOM 1476 N N . ILE A 1 188 ? -4.419 3.244 -1.872 1.00 97.12 188 ILE A N 1
ATOM 1477 C CA . ILE A 1 188 ? -5.665 3.975 -2.184 1.00 97.12 188 ILE A CA 1
ATOM 1478 C C . ILE A 1 188 ? -5.543 4.694 -3.535 1.00 97.12 188 ILE A C 1
ATOM 1480 O O . ILE A 1 188 ? -6.390 4.542 -4.415 1.00 97.12 188 ILE A O 1
ATOM 1484 N N . SER A 1 189 ? -4.451 5.437 -3.734 1.00 96.44 189 SER A N 1
ATOM 1485 C CA . SER A 1 189 ? -4.210 6.171 -4.986 1.00 96.44 189 SER A CA 1
ATOM 1486 C C . SER A 1 189 ? -4.026 5.232 -6.181 1.00 96.44 189 SER A C 1
ATOM 1488 O O . SER A 1 189 ? -4.571 5.473 -7.255 1.00 96.44 189 SER A O 1
ATOM 1490 N N . MET A 1 190 ? -3.308 4.128 -5.985 1.00 97.69 190 MET A N 1
ATOM 1491 C CA . MET A 1 190 ? -3.118 3.085 -6.987 1.00 97.69 190 MET A CA 1
ATOM 1492 C C . MET A 1 190 ? -4.445 2.420 -7.358 1.00 97.69 190 MET A C 1
ATOM 1494 O O . MET A 1 190 ? -4.728 2.238 -8.536 1.00 97.69 190 MET A O 1
ATOM 1498 N N . SER A 1 191 ? -5.296 2.121 -6.375 1.00 98.00 191 SER A N 1
ATOM 1499 C CA . SER A 1 191 ? -6.633 1.570 -6.621 1.00 98.00 191 SER A CA 1
ATOM 1500 C C . SER A 1 191 ? -7.486 2.526 -7.454 1.00 98.00 191 SER A C 1
ATOM 1502 O O . SER A 1 191 ? -8.131 2.102 -8.412 1.00 98.00 191 SER A O 1
ATOM 1504 N N . HIS A 1 192 ? -7.428 3.827 -7.157 1.00 97.25 192 HIS A N 1
ATOM 1505 C CA . HIS A 1 192 ? -8.099 4.850 -7.957 1.00 97.25 192 HIS A CA 1
ATOM 1506 C C . HIS A 1 192 ? -7.593 4.884 -9.411 1.00 97.25 192 HIS A C 1
ATOM 1508 O O . HIS A 1 192 ? -8.408 4.942 -10.340 1.00 97.25 192 HIS A O 1
ATOM 1514 N N . MET A 1 193 ? -6.269 4.792 -9.613 1.00 97.50 193 MET A N 1
ATOM 1515 C CA . MET A 1 193 ? -5.643 4.697 -10.941 1.00 97.50 193 MET A CA 1
ATOM 1516 C C . MET A 1 193 ? -6.070 3.434 -11.697 1.00 97.50 193 MET A C 1
ATOM 1518 O O . MET A 1 193 ? -6.299 3.506 -12.897 1.00 97.50 193 MET A O 1
ATOM 1522 N N . LEU A 1 194 ? -6.258 2.307 -11.008 1.00 98.12 194 LEU A N 1
ATOM 1523 C CA . LEU A 1 194 ? -6.787 1.055 -11.570 1.00 98.12 194 LEU A CA 1
ATOM 1524 C C . LEU A 1 194 ? -8.311 1.090 -11.829 1.00 98.12 194 LEU A C 1
ATOM 1526 O O . LEU A 1 194 ? -8.920 0.062 -12.132 1.00 98.12 194 LEU A O 1
ATOM 1530 N N . GLY A 1 195 ? -8.944 2.258 -11.692 1.00 98.12 195 GLY A N 1
ATOM 1531 C CA . GLY A 1 195 ? -10.363 2.460 -11.971 1.00 98.12 195 GLY A CA 1
ATOM 1532 C C . GLY A 1 195 ? -11.296 2.155 -10.797 1.00 98.12 195 GLY A C 1
ATOM 1533 O O . GLY A 1 195 ? -12.497 2.389 -10.909 1.00 98.12 195 GLY A O 1
ATOM 1534 N N . PHE A 1 196 ? -10.800 1.674 -9.655 1.00 98.38 196 PHE A N 1
ATOM 1535 C CA . PHE A 1 196 ? -11.660 1.405 -8.502 1.00 98.38 196 PHE A CA 1
ATOM 1536 C C . PHE A 1 196 ? -12.191 2.708 -7.895 1.00 98.38 196 PHE A C 1
ATOM 1538 O O . PHE A 1 196 ? -11.495 3.726 -7.837 1.00 98.38 196 PHE A O 1
ATOM 1545 N N . ARG A 1 197 ? -13.452 2.685 -7.460 1.00 97.19 197 ARG A N 1
ATOM 1546 C CA . ARG A 1 197 ? -14.138 3.836 -6.842 1.00 97.19 197 ARG A CA 1
ATOM 1547 C C . ARG A 1 197 ? -14.784 3.508 -5.501 1.00 97.19 197 ARG A C 1
ATOM 1549 O O . ARG A 1 197 ? -15.172 4.422 -4.785 1.00 97.19 197 ARG A O 1
ATOM 1556 N N . LEU A 1 198 ? -14.878 2.227 -5.162 1.00 97.62 198 LEU A N 1
ATOM 1557 C CA . LEU A 1 198 ? -15.401 1.712 -3.901 1.00 97.62 198 LEU A CA 1
ATOM 1558 C C . LEU A 1 198 ? -14.303 0.850 -3.278 1.00 97.62 198 LEU A C 1
ATOM 1560 O O . LEU A 1 198 ? -13.874 -0.128 -3.899 1.00 97.62 198 LEU A O 1
ATOM 1564 N N . MET A 1 199 ? -13.794 1.262 -2.118 1.00 98.00 199 MET A N 1
ATOM 1565 C CA . MET A 1 199 ? -12.618 0.647 -1.506 1.00 98.00 199 MET A CA 1
ATOM 1566 C C . MET A 1 199 ? -12.867 0.320 -0.036 1.00 98.00 199 MET A C 1
ATOM 1568 O O . MET A 1 199 ? -13.300 1.187 0.717 1.00 98.00 199 MET A O 1
ATOM 1572 N N . HIS A 1 200 ? -12.514 -0.894 0.369 1.00 98.44 200 HIS A N 1
ATOM 1573 C CA . HIS A 1 200 ? -12.491 -1.340 1.757 1.00 98.44 200 HIS A CA 1
ATOM 1574 C C . HIS A 1 200 ? -11.057 -1.337 2.276 1.00 98.44 200 HIS A C 1
ATOM 1576 O O . HIS A 1 200 ? -10.162 -1.864 1.617 1.00 98.44 200 HIS A O 1
ATOM 1582 N N . LEU A 1 201 ? -10.820 -0.756 3.445 1.00 98.19 201 LEU A N 1
ATOM 1583 C CA . LEU A 1 201 ? -9.500 -0.625 4.052 1.00 98.19 201 LEU A CA 1
ATOM 1584 C C . LEU A 1 201 ? -9.413 -1.491 5.312 1.00 98.19 201 LEU A C 1
ATOM 1586 O O . LEU A 1 201 ? -10.125 -1.232 6.279 1.00 98.19 201 LEU A O 1
ATOM 1590 N N . PHE A 1 202 ? -8.511 -2.473 5.318 1.00 98.50 202 PHE A N 1
ATOM 1591 C CA . PHE A 1 202 ? -8.253 -3.372 6.454 1.00 98.50 202 PHE A CA 1
ATOM 1592 C C . PHE A 1 202 ? -6.837 -3.174 6.991 1.00 98.50 202 PHE A C 1
ATOM 1594 O O . PHE A 1 202 ? -5.902 -3.026 6.204 1.00 98.50 202 PHE A O 1
ATOM 1601 N N . GLY A 1 203 ? -6.652 -3.146 8.313 1.00 96.88 203 GLY A N 1
ATOM 1602 C CA . GLY A 1 203 ? -5.327 -2.947 8.919 1.00 96.88 203 GLY A CA 1
ATOM 1603 C C . GLY A 1 203 ? -4.762 -1.535 8.746 1.00 96.88 203 GLY A C 1
ATOM 1604 O O . GLY A 1 203 ? -3.543 -1.340 8.752 1.00 96.88 203 GLY A O 1
ATOM 1605 N N . PHE A 1 204 ? -5.632 -0.541 8.553 1.00 95.75 204 PHE A N 1
ATOM 1606 C CA . PHE A 1 204 ? -5.282 0.881 8.492 1.00 95.75 204 PHE A CA 1
ATOM 1607 C C . PHE A 1 204 ? -5.426 1.498 9.886 1.00 95.75 204 PHE A C 1
ATOM 1609 O O . PHE A 1 204 ? -6.216 2.409 10.093 1.00 95.75 204 PHE A O 1
ATOM 1616 N N . ASP A 1 205 ? -4.689 0.986 10.871 1.00 94.25 205 ASP A N 1
ATOM 1617 C CA . ASP A 1 205 ? -4.932 1.362 12.268 1.00 94.25 205 ASP A CA 1
ATOM 1618 C C . ASP A 1 205 ? -4.376 2.733 12.636 1.00 94.25 205 ASP A C 1
ATOM 1620 O O . ASP A 1 205 ? -4.997 3.477 13.392 1.00 94.25 205 ASP A O 1
ATOM 1624 N N . SER A 1 206 ? -3.174 3.046 12.140 1.00 91.88 206 SER A N 1
ATOM 1625 C CA . SER A 1 206 ? -2.360 4.187 12.582 1.00 91.88 206 SER A CA 1
ATOM 1626 C C . SER A 1 206 ? -2.268 4.333 14.110 1.00 91.88 206 SER A C 1
ATOM 1628 O O . SER A 1 206 ? -2.139 5.440 14.624 1.00 91.88 206 SER A O 1
ATOM 1630 N N . CYS A 1 207 ? -2.312 3.223 14.843 1.00 90.12 207 CYS A N 1
ATOM 1631 C CA . CYS A 1 207 ? -2.082 3.153 16.281 1.00 90.12 207 CYS A CA 1
ATOM 1632 C C . CYS A 1 207 ? -1.645 1.737 16.674 1.00 90.12 207 CYS A C 1
ATOM 1634 O O . CYS A 1 207 ? -1.732 0.802 15.877 1.00 90.12 207 CYS A O 1
ATOM 1636 N N . TYR A 1 208 ? -1.179 1.571 17.906 1.00 89.00 208 TYR A N 1
ATOM 1637 C CA . TYR A 1 208 ? -0.978 0.256 18.506 1.00 89.00 208 TYR A CA 1
ATOM 1638 C C . TYR A 1 208 ? -2.307 -0.318 19.013 1.00 89.00 208 TYR A C 1
ATOM 1640 O O . TYR A 1 208 ? -3.188 0.435 19.439 1.00 89.00 208 TYR A O 1
ATOM 1648 N N . ALA A 1 209 ? -2.406 -1.644 19.034 1.00 89.12 209 ALA A N 1
ATOM 1649 C CA . ALA A 1 209 ? -3.430 -2.385 19.753 1.00 89.12 209 ALA A CA 1
ATOM 1650 C C . ALA A 1 209 ? -3.338 -2.121 21.270 1.00 89.12 209 ALA A C 1
ATOM 1652 O O . ALA A 1 209 ? -2.263 -1.748 21.770 1.00 89.12 209 ALA A O 1
ATOM 1653 N N . PRO A 1 210 ? -4.417 -2.373 22.036 1.00 84.88 210 PRO A N 1
ATOM 1654 C CA . PRO A 1 210 ? -4.398 -2.269 23.497 1.00 84.88 210 PRO A CA 1
ATOM 1655 C C . PRO A 1 210 ? -3.336 -3.151 24.172 1.00 84.88 210 PRO A C 1
ATOM 1657 O O . PRO A 1 210 ? -2.750 -2.747 25.174 1.00 84.88 210 PRO A O 1
ATOM 1660 N N . ASP A 1 211 ? -3.052 -4.325 23.603 1.00 86.88 211 ASP A N 1
ATOM 1661 C CA . ASP A 1 211 ? -2.011 -5.260 24.066 1.00 86.88 211 ASP A CA 1
ATOM 1662 C C . ASP A 1 211 ? -0.589 -4.883 23.606 1.00 86.88 211 ASP A C 1
ATOM 1664 O O . ASP A 1 211 ? 0.396 -5.516 23.982 1.00 86.88 211 ASP A O 1
ATOM 1668 N N . GLY A 1 212 ? -0.475 -3.819 22.814 1.00 83.44 212 GLY A N 1
ATOM 1669 C CA . GLY A 1 212 ? 0.776 -3.238 22.375 1.00 83.44 212 GLY A CA 1
ATOM 1670 C C . GLY A 1 212 ? 1.264 -3.662 20.992 1.00 83.44 212 GLY A C 1
ATOM 1671 O O . GLY A 1 212 ? 2.272 -3.105 20.544 1.00 83.44 212 GLY A O 1
ATOM 1672 N N . ARG A 1 213 ? 0.561 -4.569 20.300 1.00 88.31 213 ARG A N 1
ATOM 1673 C CA . ARG A 1 213 ? 0.885 -4.966 18.919 1.00 88.31 213 ARG A CA 1
ATOM 1674 C C . ARG A 1 213 ? 0.735 -3.800 17.941 1.00 88.31 213 ARG A C 1
ATOM 1676 O O . ARG A 1 213 ? -0.074 -2.898 18.140 1.00 88.31 213 ARG A O 1
ATOM 1683 N N . HIS A 1 214 ? 1.530 -3.805 16.873 1.00 84.88 214 HIS A N 1
ATOM 1684 C CA . HIS A 1 214 ? 1.408 -2.848 15.759 1.00 84.88 214 HIS A CA 1
ATOM 1685 C C . HIS A 1 214 ? 1.092 -3.510 14.416 1.00 84.88 214 HIS A C 1
ATOM 1687 O O . HIS A 1 214 ? 0.603 -2.822 13.526 1.00 84.88 214 HIS A O 1
ATOM 1693 N N . HIS A 1 215 ? 1.309 -4.823 14.297 1.00 88.69 215 HIS A N 1
ATOM 1694 C CA . HIS A 1 215 ? 0.952 -5.627 13.130 1.00 88.69 215 HIS A CA 1
ATOM 1695 C C . HIS A 1 215 ? 0.193 -6.895 13.541 1.00 88.69 215 HIS A C 1
ATOM 1697 O O . HIS A 1 215 ? 0.337 -7.356 14.676 1.00 88.69 215 HIS A O 1
ATOM 1703 N N . SER A 1 216 ? -0.550 -7.481 12.596 1.00 89.12 216 SER A N 1
ATOM 1704 C CA . SER A 1 216 ? -1.208 -8.800 12.740 1.00 89.12 216 SER A CA 1
ATOM 1705 C C . SER A 1 216 ? -0.241 -9.991 12.604 1.00 89.12 216 SER A C 1
ATOM 1707 O O . SER A 1 216 ? -0.627 -11.151 12.707 1.00 89.12 216 SER A O 1
ATOM 1709 N N . TYR A 1 217 ? 1.037 -9.722 12.341 1.00 89.12 217 TYR A N 1
ATOM 1710 C CA . TYR A 1 217 ? 2.097 -10.714 12.187 1.00 89.12 217 TYR A CA 1
ATOM 1711 C C . TYR A 1 217 ? 3.414 -10.175 12.754 1.00 89.12 217 TYR A C 1
ATOM 1713 O O . TYR A 1 217 ? 3.587 -8.970 12.931 1.00 89.12 217 TYR A O 1
ATOM 1721 N N . GLU A 1 218 ? 4.360 -11.068 13.049 1.00 83.94 218 GLU A N 1
ATOM 1722 C CA . GLU A 1 218 ? 5.663 -10.673 13.587 1.00 83.94 218 GLU A CA 1
ATOM 1723 C C . GLU A 1 218 ? 6.462 -9.872 12.545 1.00 83.94 218 GLU A C 1
ATOM 1725 O O . GLU A 1 218 ? 6.796 -10.378 11.473 1.00 83.94 218 GLU A O 1
ATOM 1730 N N . GLN A 1 219 ? 6.785 -8.616 12.868 1.00 78.94 219 GLN A N 1
ATOM 1731 C CA . GLN A 1 219 ? 7.617 -7.748 12.033 1.00 78.94 219 GLN A CA 1
ATOM 1732 C C . GLN A 1 219 ? 8.488 -6.831 12.901 1.00 78.94 219 GLN A C 1
ATOM 1734 O O . GLN A 1 219 ? 8.021 -5.825 13.432 1.00 78.94 219 GLN A O 1
ATOM 1739 N N . LYS A 1 220 ? 9.783 -7.157 13.004 1.00 81.44 220 LYS A N 1
ATOM 1740 C CA . LYS A 1 220 ? 10.708 -6.529 13.969 1.00 81.44 220 LYS A CA 1
ATOM 1741 C C . LYS A 1 220 ? 11.291 -5.183 13.545 1.00 81.44 220 LYS A C 1
ATOM 1743 O O . LYS A 1 220 ? 11.880 -4.474 14.359 1.00 81.44 220 LYS A O 1
ATOM 1748 N N . TRP A 1 221 ? 11.190 -4.824 12.266 1.00 77.25 221 TRP A N 1
ATOM 1749 C CA . TRP A 1 221 ? 11.957 -3.702 11.703 1.00 77.25 221 TRP A CA 1
ATOM 1750 C C . TRP A 1 221 ? 11.525 -2.328 12.223 1.00 77.25 221 TRP A C 1
ATOM 1752 O O . TRP A 1 221 ? 12.321 -1.394 12.175 1.00 77.25 221 TRP A O 1
ATOM 1762 N N . ASN A 1 222 ? 10.315 -2.224 12.778 1.00 67.81 222 ASN A N 1
ATOM 1763 C CA . ASN A 1 222 ? 9.782 -0.977 13.329 1.00 67.81 222 ASN A CA 1
ATOM 1764 C C . ASN A 1 222 ? 9.779 -0.960 14.871 1.00 67.81 222 ASN A C 1
ATOM 1766 O O . ASN A 1 222 ? 9.375 0.034 15.470 1.00 67.81 222 ASN A O 1
ATOM 1770 N N . ASP A 1 223 ? 10.263 -2.016 15.538 1.00 65.69 223 ASP A N 1
ATOM 1771 C CA . ASP A 1 223 ? 10.182 -2.153 17.004 1.00 65.69 223 ASP A CA 1
ATOM 1772 C C . ASP A 1 223 ? 11.023 -1.112 17.762 1.00 65.69 223 ASP A C 1
ATOM 1774 O O . ASP A 1 223 ? 10.770 -0.822 18.931 1.00 65.69 223 ASP A O 1
ATOM 1778 N N . LYS A 1 224 ? 12.037 -0.539 17.103 1.00 59.78 224 LYS A N 1
ATOM 1779 C CA . LYS A 1 224 ? 12.950 0.454 17.694 1.00 59.78 224 LYS A CA 1
ATOM 1780 C C . LYS A 1 224 ? 12.469 1.898 17.534 1.00 59.78 224 LYS A C 1
ATOM 1782 O O . LYS A 1 224 ? 13.076 2.806 18.104 1.00 59.78 224 LYS A O 1
ATOM 1787 N N . GLU A 1 225 ? 11.405 2.132 16.771 1.00 60.72 225 GLU A N 1
ATOM 1788 C CA . GLU A 1 225 ? 10.861 3.470 16.554 1.00 60.72 225 GLU A CA 1
ATOM 1789 C C . GLU A 1 225 ? 9.966 3.839 17.737 1.00 60.72 225 GLU A C 1
ATOM 1791 O O . GLU A 1 225 ? 8.803 3.449 17.812 1.00 60.72 225 GLU A O 1
ATOM 1796 N N . GLY A 1 226 ? 10.556 4.543 18.709 1.00 53.22 226 GLY A N 1
ATOM 1797 C CA . GLY A 1 226 ? 9.934 4.882 19.987 1.00 53.22 226 GLY A CA 1
ATOM 1798 C C . GLY A 1 226 ? 8.468 5.307 19.853 1.00 53.22 226 GLY A C 1
ATOM 1799 O O . GLY A 1 226 ? 8.142 6.281 19.171 1.00 53.22 226 GLY A O 1
ATOM 1800 N N . ALA A 1 227 ? 7.589 4.567 20.531 1.00 53.19 227 ALA A N 1
ATOM 1801 C CA . ALA A 1 227 ? 6.162 4.842 20.597 1.00 53.19 227 ALA A CA 1
ATOM 1802 C C . ALA A 1 227 ? 5.939 6.210 21.256 1.00 53.19 227 ALA A C 1
ATOM 1804 O O . ALA A 1 227 ? 5.976 6.351 22.477 1.00 53.19 227 ALA A O 1
ATOM 1805 N N . THR A 1 228 ? 5.748 7.245 20.444 1.00 53.50 228 THR A N 1
ATOM 1806 C CA . THR A 1 228 ? 5.347 8.557 20.942 1.00 53.50 228 THR A CA 1
ATOM 1807 C C . THR A 1 228 ? 3.867 8.481 21.264 1.00 53.50 228 THR A C 1
ATOM 1809 O O . THR A 1 228 ? 3.043 8.569 20.362 1.00 53.50 228 THR A O 1
ATOM 1812 N N . THR A 1 229 ? 3.519 8.316 22.541 1.00 54.09 229 THR A N 1
ATOM 1813 C CA . THR A 1 229 ? 2.122 8.287 22.989 1.00 54.09 229 THR A CA 1
ATOM 1814 C C . THR A 1 229 ? 1.390 9.550 22.536 1.00 54.09 229 THR A C 1
ATOM 1816 O O . THR A 1 229 ? 1.478 10.603 23.164 1.00 54.09 229 THR A O 1
ATOM 1819 N N . MET A 1 230 ? 0.675 9.441 21.422 1.00 57.00 230 MET A N 1
ATOM 1820 C CA . MET A 1 230 ? -0.308 10.420 21.000 1.00 57.00 230 MET A CA 1
ATOM 1821 C C . MET A 1 230 ? -1.660 10.054 21.600 1.00 57.00 230 MET A C 1
ATOM 1823 O O . MET A 1 230 ? -1.873 8.936 22.052 1.00 57.00 230 MET A O 1
ATOM 1827 N N . TRP A 1 231 ? -2.576 11.009 21.640 1.00 59.66 231 TRP A N 1
ATOM 1828 C CA . TRP A 1 231 ? -3.946 10.783 22.070 1.00 59.66 231 TRP A CA 1
ATOM 1829 C C . TRP A 1 231 ? -4.835 11.654 21.176 1.00 59.66 231 TRP A C 1
ATOM 1831 O O . TRP A 1 231 ? -4.555 12.842 21.023 1.00 59.66 231 TRP A O 1
ATOM 1841 N N . ALA A 1 232 ? -5.852 11.073 20.536 1.00 55.25 232 ALA A N 1
ATOM 1842 C CA . ALA A 1 232 ? -6.714 11.784 19.593 1.00 55.25 232 ALA A CA 1
ATOM 1843 C C . ALA A 1 232 ? -8.058 12.126 20.242 1.00 55.25 232 ALA A C 1
ATOM 1845 O O . ALA A 1 232 ? -8.930 11.275 20.380 1.00 55.25 232 ALA A O 1
ATOM 1846 N N . GLU A 1 233 ? -8.230 13.388 20.625 1.00 57.03 233 GLU A N 1
ATOM 1847 C CA . GLU A 1 233 ? -9.462 13.875 21.241 1.00 57.03 233 GLU A CA 1
ATOM 1848 C C . GLU A 1 233 ? -10.578 14.029 20.194 1.00 57.03 233 GLU A C 1
ATOM 1850 O O . GLU A 1 233 ? -10.449 14.785 19.231 1.00 57.03 233 GLU A O 1
ATOM 1855 N N . LEU A 1 234 ? -11.695 13.326 20.393 1.00 55.94 234 LEU A N 1
ATOM 1856 C CA . LEU A 1 234 ? -12.870 13.399 19.527 1.00 55.94 234 LEU A CA 1
ATOM 1857 C C . LEU A 1 234 ? -14.016 14.106 20.259 1.00 55.94 234 LEU A C 1
ATOM 1859 O O . LEU A 1 234 ? -14.750 13.507 21.048 1.00 55.94 234 LEU A O 1
ATOM 1863 N N . LYS A 1 235 ? -14.184 15.404 19.986 1.00 52.03 235 LYS A N 1
ATOM 1864 C CA . LYS A 1 235 ? -15.310 16.201 20.497 1.00 52.03 235 LYS A CA 1
ATOM 1865 C C . LYS A 1 235 ? -16.480 16.118 19.526 1.00 52.03 235 LYS A C 1
ATOM 1867 O O . LYS A 1 235 ? -16.384 16.597 18.401 1.00 52.03 235 LYS A O 1
ATOM 1872 N N . GLY A 1 236 ? -17.588 15.537 19.969 1.00 51.38 236 GLY A N 1
ATOM 1873 C CA . GLY A 1 236 ? -18.864 15.587 19.264 1.00 51.38 236 GLY A CA 1
ATOM 1874 C C . GLY A 1 236 ? -20.034 15.645 20.250 1.00 51.38 236 GLY A C 1
ATOM 1875 O O . GLY A 1 236 ? -19.865 15.227 21.397 1.00 51.38 236 GLY A O 1
ATOM 1876 N N . PRO A 1 237 ? -21.230 16.105 19.832 1.00 49.28 237 PRO A N 1
ATOM 1877 C CA . PRO A 1 237 ? -22.411 16.194 20.705 1.00 49.28 237 PRO A CA 1
ATOM 1878 C C . PRO A 1 237 ? -22.761 14.862 21.389 1.00 49.28 237 PRO A C 1
ATOM 1880 O O . PRO A 1 237 ? -23.312 14.820 22.482 1.00 49.28 237 PRO A O 1
ATOM 1883 N N . SER A 1 238 ? -22.398 13.759 20.740 1.00 47.84 238 SER A N 1
ATOM 1884 C CA . SER A 1 238 ? -22.693 12.380 21.120 1.00 47.84 238 SER A CA 1
ATOM 1885 C C . SER A 1 238 ? -21.536 11.646 21.805 1.00 47.84 238 SER A C 1
ATOM 1887 O O . SER A 1 238 ? -21.706 10.481 22.156 1.00 47.84 238 SER A O 1
ATOM 1889 N N . THR A 1 239 ? -20.367 12.272 22.010 1.00 46.78 239 THR A N 1
ATOM 1890 C CA . THR A 1 239 ? -19.282 11.644 22.791 1.00 46.78 239 THR A CA 1
ATOM 1891 C C . THR A 1 239 ? -19.395 11.908 24.291 1.00 46.78 239 THR A C 1
ATOM 1893 O O . THR A 1 239 ? -18.570 11.394 25.032 1.00 46.78 239 THR A O 1
ATOM 1896 N N . GLN A 1 240 ? -20.385 12.681 24.768 1.00 50.12 240 GLN A N 1
ATOM 1897 C CA . GLN A 1 240 ? -20.476 13.120 26.177 1.00 50.12 240 GLN A CA 1
ATOM 1898 C C . GLN A 1 240 ? -19.134 13.668 26.720 1.00 50.12 240 GLN A C 1
ATOM 1900 O O . GLN A 1 240 ? -18.830 13.533 27.900 1.00 50.12 240 GLN A O 1
ATOM 1905 N N . GLY A 1 241 ? -18.292 14.254 25.858 1.00 50.38 241 GLY A N 1
ATOM 1906 C CA . GLY A 1 241 ? -16.958 14.722 26.247 1.00 50.38 241 GLY A CA 1
ATOM 1907 C C . GLY A 1 241 ? -15.907 13.622 26.463 1.00 50.38 241 GLY A C 1
ATOM 1908 O O . GLY A 1 241 ? -14.862 13.902 27.040 1.00 50.38 241 GLY A O 1
ATOM 1909 N N . ALA A 1 242 ? -16.143 12.385 26.016 1.00 51.53 242 ALA A N 1
ATOM 1910 C CA . ALA A 1 242 ? -15.176 11.298 26.121 1.00 51.53 242 ALA A CA 1
ATOM 1911 C C . ALA A 1 242 ? -13.983 11.511 25.175 1.00 51.53 242 ALA A C 1
ATOM 1913 O O . ALA A 1 242 ? -14.109 11.468 23.949 1.00 51.53 242 ALA A O 1
ATOM 1914 N N . THR A 1 243 ? -12.806 11.692 25.765 1.00 59.41 243 THR A N 1
ATOM 1915 C CA . THR A 1 243 ? -11.524 11.702 25.061 1.00 59.41 243 THR A CA 1
ATOM 1916 C C . THR A 1 243 ? -11.113 10.267 24.754 1.00 59.41 243 THR A C 1
ATOM 1918 O O . THR A 1 243 ? -10.730 9.523 25.657 1.00 59.41 243 THR A O 1
ATOM 1921 N N . LEU A 1 244 ? -11.184 9.876 23.478 1.00 68.06 244 LEU A N 1
ATOM 1922 C CA . LEU A 1 244 ? -10.554 8.645 23.011 1.00 68.06 244 LEU A CA 1
ATOM 1923 C C . LEU A 1 244 ? -9.045 8.841 22.879 1.00 68.06 244 LEU A C 1
ATOM 1925 O O . LEU A 1 244 ? -8.521 9.941 22.722 1.00 68.06 244 LEU A O 1
ATOM 1929 N N . LYS A 1 245 ? -8.322 7.750 23.060 1.00 72.75 245 LYS A N 1
ATOM 1930 C CA . LYS A 1 245 ? -6.933 7.796 23.474 1.00 72.75 245 LYS A CA 1
ATOM 1931 C C . LYS A 1 245 ? -6.218 6.624 22.784 1.00 72.75 245 LYS A C 1
ATOM 1933 O O . LYS A 1 245 ? -6.366 5.480 23.187 1.00 72.75 245 LYS A O 1
ATOM 1938 N N . PHE A 1 246 ? -5.450 6.936 21.731 1.00 80.31 246 PHE A N 1
ATOM 1939 C CA . PHE A 1 246 ? -4.743 5.977 20.873 1.00 80.31 246 PHE A CA 1
ATOM 1940 C C . PHE A 1 246 ? -3.221 6.124 20.937 1.00 80.31 246 PHE A C 1
ATOM 1942 O O . PHE A 1 246 ? -2.675 7.077 20.386 1.00 80.31 246 PHE A O 1
ATOM 1949 N N . ARG A 1 247 ? -2.516 5.144 21.511 1.00 82.62 247 ARG A N 1
ATOM 1950 C CA . ARG A 1 247 ? -1.045 5.111 21.474 1.00 82.62 247 ARG A CA 1
ATOM 1951 C C . ARG A 1 247 ? -0.570 4.903 20.034 1.00 82.62 247 ARG A C 1
ATOM 1953 O O . ARG A 1 247 ? -1.018 3.967 19.385 1.00 82.62 247 ARG A O 1
ATOM 1960 N N . CYS A 1 248 ? 0.359 5.727 19.553 1.00 82.31 248 CYS A N 1
ATOM 1961 C CA . CYS A 1 248 ? 0.877 5.669 18.180 1.00 82.31 248 CYS A CA 1
ATOM 1962 C C . CYS A 1 248 ? 2.408 5.802 18.169 1.00 82.31 248 CYS A C 1
ATOM 1964 O O . CYS A 1 248 ? 3.012 6.182 19.168 1.00 82.31 248 CYS A O 1
ATOM 1966 N N . SER A 1 249 ? 3.057 5.494 17.054 1.00 80.12 249 SER A N 1
ATOM 1967 C CA . SER A 1 249 ? 4.415 5.955 16.750 1.00 80.12 249 SER A CA 1
ATOM 1968 C C . SER A 1 249 ? 4.373 7.288 15.983 1.00 80.12 249 SER A C 1
ATOM 1970 O O . SER A 1 249 ? 3.312 7.755 15.557 1.00 80.12 249 SER A O 1
ATOM 1972 N N . SER A 1 250 ? 5.536 7.908 15.769 1.00 78.44 250 SER A N 1
ATOM 1973 C CA . SER A 1 250 ? 5.667 9.136 14.967 1.00 78.44 250 SER A CA 1
ATOM 1974 C C . SER A 1 250 ? 5.197 8.965 13.517 1.00 78.44 250 SER A C 1
ATOM 1976 O O . SER A 1 250 ? 4.538 9.848 12.968 1.00 78.44 250 SER A O 1
ATOM 1978 N N . TRP A 1 251 ? 5.493 7.829 12.887 1.00 79.44 251 TRP A N 1
ATOM 1979 C CA . TRP A 1 251 ? 5.070 7.564 11.511 1.00 79.44 251 TRP A CA 1
ATOM 1980 C C . TRP A 1 251 ? 3.569 7.264 11.410 1.00 79.44 251 TRP A C 1
ATOM 1982 O O . TRP A 1 251 ? 2.934 7.707 10.456 1.00 79.44 251 TRP A O 1
ATOM 1992 N N . GLN A 1 252 ? 2.977 6.586 12.402 1.00 86.31 252 GLN A N 1
ATOM 1993 C CA . GLN A 1 252 ? 1.529 6.339 12.469 1.00 86.31 252 GLN A CA 1
ATOM 1994 C C . GLN A 1 252 ? 0.749 7.654 12.618 1.00 86.31 252 GLN A C 1
ATOM 1996 O O . GLN A 1 252 ? -0.238 7.902 11.920 1.00 86.31 252 GLN A O 1
ATOM 2001 N N . ALA A 1 253 ? 1.251 8.546 13.474 1.00 83.38 253 ALA A N 1
ATOM 2002 C CA . ALA A 1 253 ? 0.750 9.907 13.620 1.00 83.38 253 ALA A CA 1
ATOM 2003 C C . ALA A 1 253 ? 0.776 10.682 12.296 1.00 83.38 253 ALA A C 1
ATOM 2005 O O . ALA A 1 253 ? -0.215 11.293 11.892 1.00 83.38 253 ALA A O 1
ATOM 2006 N N . HIS A 1 254 ? 1.916 10.641 11.605 1.00 84.25 254 HIS A N 1
ATOM 2007 C CA . HIS A 1 254 ? 2.084 11.340 10.340 1.00 84.25 254 HIS A CA 1
ATOM 2008 C C . HIS A 1 254 ? 1.206 10.755 9.227 1.00 84.25 254 HIS A C 1
ATOM 2010 O O . HIS A 1 254 ? 0.592 11.513 8.475 1.00 84.25 254 HIS A O 1
ATOM 2016 N N . GLN A 1 255 ? 1.079 9.426 9.160 1.00 89.19 255 GLN A N 1
ATOM 2017 C CA . GLN A 1 255 ? 0.158 8.740 8.252 1.00 89.19 255 GLN A CA 1
ATOM 2018 C C . GLN A 1 255 ? -1.282 9.228 8.457 1.00 89.19 255 GLN A C 1
ATOM 2020 O O . GLN A 1 255 ? -1.970 9.505 7.477 1.00 89.19 255 GLN A O 1
ATOM 2025 N N . THR A 1 256 ? -1.711 9.406 9.711 1.00 88.69 256 THR A N 1
ATOM 2026 C CA . THR A 1 256 ? -3.043 9.938 10.042 1.00 88.69 256 THR A CA 1
ATOM 2027 C C . THR A 1 256 ? -3.247 11.346 9.475 1.00 88.69 256 THR A C 1
ATOM 2029 O O . THR A 1 256 ? -4.240 11.607 8.797 1.00 88.69 256 THR A O 1
ATOM 2032 N N . GLU A 1 257 ? -2.287 12.256 9.682 1.00 86.62 257 GLU A N 1
ATOM 2033 C CA . GLU A 1 257 ? -2.343 13.619 9.126 1.00 86.62 257 GLU A CA 1
ATOM 2034 C C . GLU A 1 257 ? -2.417 13.602 7.589 1.00 86.62 257 GLU A C 1
ATOM 2036 O O . GLU A 1 257 ? -3.215 14.323 6.979 1.00 86.62 257 GLU A O 1
ATOM 2041 N N . GLN A 1 258 ? -1.588 12.769 6.955 1.00 90.38 258 GLN A N 1
ATOM 2042 C CA . GLN A 1 258 ? -1.548 12.629 5.503 1.00 90.38 258 GLN A CA 1
ATOM 2043 C C . GLN A 1 258 ? -2.852 12.062 4.940 1.00 90.38 258 GLN A C 1
ATOM 2045 O O . GLN A 1 258 ? -3.320 12.561 3.917 1.00 90.38 258 GLN A O 1
ATOM 2050 N N . PHE A 1 259 ? -3.452 11.070 5.602 1.00 91.88 259 PHE A N 1
ATOM 2051 C CA . PHE A 1 259 ? -4.720 10.472 5.189 1.00 91.88 259 PHE A CA 1
ATOM 2052 C C . PHE A 1 259 ? -5.831 11.523 5.125 1.00 91.88 259 PHE A C 1
ATOM 2054 O O . PHE A 1 259 ? -6.457 11.692 4.081 1.00 91.88 259 PHE A O 1
ATOM 2061 N N . PHE A 1 260 ? -6.027 12.316 6.182 1.00 89.06 260 PHE A N 1
ATOM 2062 C CA . PHE A 1 260 ? -7.072 13.347 6.178 1.00 89.06 260 PHE A CA 1
ATOM 2063 C C . PHE A 1 260 ? -6.795 14.487 5.195 1.00 89.06 260 PHE A C 1
ATOM 2065 O O . PHE A 1 260 ? -7.726 15.003 4.575 1.00 89.06 260 PHE A O 1
ATOM 2072 N N . ARG A 1 261 ? -5.526 14.864 4.987 1.00 88.50 261 ARG A N 1
ATOM 2073 C CA . ARG A 1 261 ? -5.167 15.823 3.927 1.00 88.50 261 ARG A CA 1
ATOM 2074 C C . ARG A 1 261 ? -5.502 15.275 2.538 1.00 88.50 261 ARG A C 1
ATOM 2076 O O . ARG A 1 261 ? -5.999 16.019 1.691 1.00 88.50 261 ARG A O 1
ATOM 2083 N N . PHE A 1 262 ? -5.227 13.991 2.320 1.00 89.06 262 PHE A N 1
ATOM 2084 C CA . PHE A 1 262 ? -5.541 13.297 1.080 1.00 89.06 262 PHE A CA 1
ATOM 2085 C C . PHE A 1 262 ? -7.054 13.255 0.838 1.00 89.06 262 PHE A C 1
ATOM 2087 O O . PHE A 1 262 ? -7.487 13.684 -0.230 1.00 89.06 262 PHE A O 1
ATOM 2094 N N . LEU A 1 263 ? -7.855 12.866 1.837 1.00 88.88 263 LEU A N 1
ATOM 2095 C CA . LEU A 1 263 ? -9.320 12.869 1.734 1.00 88.88 263 LEU A CA 1
ATOM 2096 C C . LEU A 1 263 ? -9.892 14.260 1.485 1.00 88.88 263 LEU A C 1
ATOM 2098 O O . LEU A 1 263 ? -10.761 14.414 0.639 1.00 88.88 263 LEU A O 1
ATOM 2102 N N . LYS A 1 264 ? -9.371 15.297 2.146 1.00 88.75 264 LYS A N 1
ATOM 2103 C CA . LYS A 1 264 ? -9.822 16.673 1.899 1.00 88.75 264 LYS A CA 1
ATOM 2104 C C . LYS A 1 264 ? -9.631 17.109 0.440 1.00 88.75 264 LYS A C 1
ATOM 2106 O O . LYS A 1 264 ? -10.372 17.958 -0.034 1.00 88.75 264 LYS A O 1
ATOM 2111 N N . SER A 1 265 ? -8.617 16.573 -0.237 1.00 87.12 265 SER A N 1
ATOM 2112 C CA . SER A 1 265 ? -8.271 16.982 -1.604 1.00 87.12 265 SER A CA 1
ATOM 2113 C C . SER A 1 265 ? -8.862 16.064 -2.680 1.00 87.12 265 SER A C 1
ATOM 2115 O O . SER A 1 265 ? -8.956 16.490 -3.822 1.00 87.12 265 SER A O 1
ATOM 2117 N N . ASN A 1 266 ? -9.215 14.818 -2.338 1.00 87.81 266 ASN A N 1
ATOM 2118 C CA . ASN A 1 266 ? -9.597 13.783 -3.311 1.00 87.81 266 ASN A CA 1
ATOM 2119 C C . ASN A 1 266 ? -10.860 12.994 -2.920 1.00 87.81 266 ASN A C 1
ATOM 2121 O O . ASN A 1 266 ? -11.224 12.057 -3.618 1.00 87.81 266 ASN A O 1
ATOM 2125 N N . GLY A 1 267 ? -11.502 13.303 -1.791 1.00 86.62 267 GLY A N 1
ATOM 2126 C CA . GLY A 1 267 ? -12.580 12.488 -1.220 1.00 86.62 267 GLY A CA 1
ATOM 2127 C C . GLY A 1 267 ? -13.838 12.394 -2.085 1.00 86.62 267 GLY A C 1
ATOM 2128 O O . GLY A 1 267 ? -14.602 11.453 -1.918 1.00 86.62 267 GLY A O 1
ATOM 2129 N N . ASP A 1 268 ? -14.023 13.315 -3.032 1.00 91.31 268 ASP A N 1
ATOM 2130 C CA . ASP A 1 268 ? -15.145 13.287 -3.977 1.00 91.31 268 ASP A CA 1
ATOM 2131 C C . ASP A 1 268 ? -14.931 12.284 -5.129 1.00 91.31 268 ASP A C 1
ATOM 2133 O O . ASP A 1 268 ? -15.872 11.944 -5.845 1.00 91.31 268 ASP A O 1
ATOM 2137 N N . GLU A 1 269 ? -13.708 11.771 -5.297 1.00 92.38 269 GLU A N 1
ATOM 2138 C CA . GLU A 1 269 ? -13.338 10.876 -6.399 1.00 92.38 269 GLU A CA 1
ATOM 2139 C C . GLU A 1 269 ? -13.609 9.394 -6.097 1.00 92.38 269 GLU A C 1
ATOM 2141 O O . GLU A 1 269 ? -13.608 8.571 -7.008 1.00 92.38 269 GLU A O 1
ATOM 2146 N N . PHE A 1 270 ? -13.816 9.003 -4.836 1.00 93.69 270 PHE A N 1
ATOM 2147 C CA . PHE A 1 270 ? -14.023 7.605 -4.436 1.00 93.69 270 PHE A CA 1
ATOM 2148 C C . PHE A 1 270 ? -14.722 7.505 -3.076 1.00 93.69 270 PHE A C 1
ATOM 2150 O O . PHE A 1 270 ? -14.780 8.455 -2.304 1.00 93.69 270 PHE A O 1
ATOM 2157 N N . LYS A 1 271 ? -15.225 6.314 -2.747 1.00 94.00 271 LYS A N 1
ATOM 2158 C CA . LYS A 1 271 ? -15.771 5.987 -1.428 1.00 94.00 271 LYS A CA 1
ATOM 2159 C C . LYS A 1 271 ? -14.854 5.008 -0.718 1.00 94.00 271 LYS A C 1
ATOM 2161 O O . LYS A 1 271 ? -14.382 4.048 -1.328 1.00 94.00 271 LYS A O 1
ATOM 2166 N N . LEU A 1 272 ? -14.648 5.259 0.569 1.00 94.25 272 LEU A N 1
ATOM 2167 C CA . LEU A 1 272 ? -13.885 4.394 1.453 1.00 94.25 272 LEU A CA 1
ATOM 2168 C C . LEU A 1 272 ? -14.793 3.830 2.538 1.00 94.25 272 LEU A C 1
ATOM 2170 O O . LEU A 1 272 ? -15.548 4.580 3.159 1.00 94.25 272 LEU A O 1
ATOM 2174 N N . ASP A 1 273 ? -14.643 2.540 2.790 1.00 94.62 273 ASP A N 1
ATOM 2175 C CA . ASP A 1 273 ? -15.050 1.881 4.020 1.00 94.62 273 ASP A CA 1
ATOM 2176 C C . ASP A 1 273 ? -13.790 1.438 4.768 1.00 94.62 273 ASP A C 1
ATOM 2178 O O . ASP A 1 273 ? -12.821 1.003 4.147 1.00 94.62 273 ASP A O 1
ATOM 2182 N N . ILE A 1 274 ? -13.753 1.612 6.085 1.00 95.19 274 ILE A N 1
ATOM 2183 C CA . ILE A 1 274 ? -12.575 1.294 6.899 1.00 95.19 274 ILE A CA 1
ATOM 2184 C C . ILE A 1 274 ? -12.971 0.380 8.049 1.00 95.19 274 ILE A C 1
ATOM 2186 O O . ILE A 1 274 ? -13.828 0.708 8.872 1.00 95.19 274 ILE A O 1
ATOM 2190 N N . HIS A 1 275 ? -12.292 -0.757 8.102 1.00 96.12 275 HIS A N 1
ATOM 2191 C CA . HIS A 1 275 ? -12.585 -1.860 8.998 1.00 96.12 275 HIS A CA 1
ATOM 2192 C C . HIS A 1 275 ? -11.606 -1.855 10.175 1.00 96.12 275 HIS A C 1
ATOM 2194 O O . HIS A 1 275 ? -10.461 -1.408 10.054 1.00 96.12 275 HIS A O 1
ATOM 2200 N N . GLY A 1 276 ? -12.082 -2.323 11.329 1.00 93.56 276 GLY A N 1
ATOM 2201 C CA . GLY A 1 276 ? -11.331 -2.325 12.585 1.00 93.56 276 GLY A CA 1
ATOM 2202 C C . GLY A 1 276 ? -11.498 -1.060 13.435 1.00 93.56 276 GLY A C 1
ATOM 2203 O O . GLY A 1 276 ? -12.106 -0.068 13.028 1.00 93.56 276 GLY A O 1
ATOM 2204 N N . ASP A 1 277 ? -10.940 -1.098 14.644 1.00 89.88 277 ASP A N 1
ATOM 2205 C CA . ASP A 1 277 ? -11.169 -0.087 15.691 1.00 89.88 277 ASP A CA 1
ATOM 2206 C C . ASP A 1 277 ? -9.953 0.821 15.945 1.00 89.88 277 ASP A C 1
ATOM 2208 O O . ASP A 1 277 ? -9.833 1.464 16.991 1.00 89.88 277 ASP A O 1
ATOM 2212 N N . GLY A 1 278 ? -9.036 0.893 14.978 1.00 90.62 278 GLY A N 1
ATOM 2213 C CA . GLY A 1 278 ? -7.870 1.768 15.038 1.00 90.62 278 GLY A CA 1
ATOM 2214 C C . GLY A 1 278 ? -8.202 3.267 15.019 1.00 90.62 278 GLY A C 1
ATOM 2215 O O . GLY A 1 278 ? -9.350 3.702 14.850 1.00 90.62 278 GLY A O 1
ATOM 2216 N N . LEU A 1 279 ? -7.158 4.088 15.160 1.00 88.81 279 LEU A N 1
ATOM 2217 C CA . LEU A 1 279 ? -7.249 5.548 15.177 1.00 88.81 279 LEU A CA 1
ATOM 2218 C C . LEU A 1 279 ? -7.919 6.098 13.910 1.00 88.81 279 LEU A C 1
ATOM 2220 O O . LEU A 1 279 ? -8.862 6.886 14.012 1.00 88.81 279 LEU A O 1
ATOM 2224 N N . LEU A 1 280 ? -7.461 5.682 12.723 1.00 90.25 280 LEU A N 1
ATOM 2225 C CA . LEU A 1 280 ? -8.016 6.170 11.453 1.00 90.25 280 LEU A CA 1
ATOM 2226 C C . LEU A 1 280 ? -9.502 5.839 11.316 1.00 90.25 280 LEU A C 1
ATOM 2228 O O . LEU A 1 280 ? -10.295 6.724 10.988 1.00 90.25 280 LEU A O 1
ATOM 2232 N N . ALA A 1 281 ? -9.881 4.592 11.609 1.00 89.94 281 ALA A N 1
ATOM 2233 C CA . ALA A 1 281 ? -11.265 4.148 11.529 1.00 89.94 281 ALA A CA 1
ATOM 2234 C C . ALA A 1 281 ? -12.165 4.953 12.470 1.00 89.94 281 ALA A C 1
ATOM 2236 O O . ALA A 1 281 ? -13.219 5.455 12.071 1.00 89.94 281 ALA A O 1
ATOM 2237 N N . THR A 1 282 ? -11.710 5.158 13.705 1.00 86.25 282 THR A N 1
ATOM 2238 C CA . THR A 1 282 ? -12.440 5.942 14.704 1.00 86.25 282 THR A CA 1
ATOM 2239 C C . THR A 1 282 ? -12.615 7.398 14.265 1.00 86.25 282 THR A C 1
ATOM 2241 O O . THR A 1 282 ? -13.718 7.952 14.364 1.00 86.25 282 THR A O 1
ATOM 2244 N N . MET A 1 283 ? -11.552 8.033 13.755 1.00 84.00 283 MET A N 1
ATOM 2245 C CA . MET A 1 283 ? -11.615 9.419 13.282 1.00 84.00 283 MET A CA 1
ATOM 2246 C C . MET A 1 283 ? -12.540 9.569 12.068 1.00 84.00 283 MET A C 1
ATOM 2248 O O . MET A 1 283 ? -13.343 10.504 12.043 1.00 84.00 283 MET A O 1
ATOM 2252 N N . LEU A 1 284 ? -12.477 8.651 11.095 1.00 84.75 284 LEU A N 1
ATOM 2253 C CA . LEU A 1 284 ? -13.311 8.708 9.890 1.00 84.75 284 LEU A CA 1
ATOM 2254 C C . LEU A 1 284 ? -14.799 8.564 10.232 1.00 84.75 284 LEU A C 1
ATOM 2256 O O . LEU A 1 284 ? -15.605 9.409 9.837 1.00 84.75 284 LEU A O 1
ATOM 2260 N N . ARG A 1 285 ? -15.159 7.554 11.040 1.00 81.62 285 ARG A N 1
ATOM 2261 C CA . ARG A 1 285 ? -16.549 7.333 11.481 1.00 81.62 285 ARG A CA 1
ATOM 2262 C C . ARG A 1 285 ? -17.083 8.508 12.299 1.00 81.62 285 ARG A C 1
ATOM 2264 O O . ARG A 1 285 ? -18.236 8.910 12.139 1.00 81.62 285 ARG A O 1
ATOM 2271 N N . THR A 1 286 ? -16.24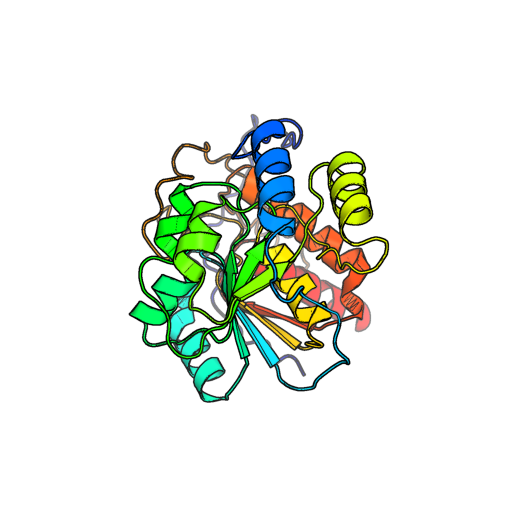2 9.096 13.153 1.00 77.31 286 THR A N 1
ATOM 2272 C CA . THR A 1 286 ? -16.642 10.259 13.955 1.00 77.31 286 THR A CA 1
ATOM 2273 C C . THR A 1 286 ? -16.876 11.492 13.088 1.00 77.31 286 THR A C 1
ATOM 2275 O O . THR A 1 286 ? -17.894 12.161 13.264 1.00 77.31 286 THR A O 1
ATOM 2278 N N . GLY A 1 287 ? -15.982 11.771 12.133 1.00 74.25 287 GLY A N 1
ATOM 2279 C CA . GLY A 1 287 ? -16.139 12.875 11.184 1.00 74.25 287 GLY A CA 1
ATOM 2280 C C . GLY A 1 287 ? -17.397 12.735 10.323 1.00 74.25 287 GLY A C 1
ATOM 2281 O O . GLY A 1 287 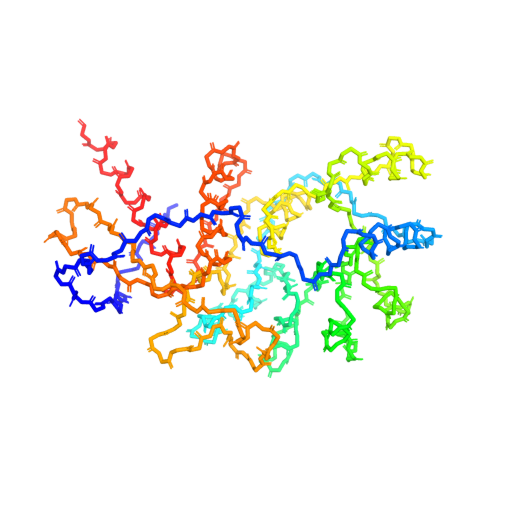? -18.172 13.685 10.225 1.00 74.25 287 GLY A O 1
ATOM 2282 N N . ALA A 1 288 ? -17.654 11.539 9.780 1.00 72.12 288 ALA A N 1
ATOM 2283 C CA . ALA A 1 288 ? -18.848 11.259 8.981 1.00 72.12 288 ALA A CA 1
ATOM 2284 C C . ALA A 1 288 ? -20.148 11.495 9.769 1.00 72.12 288 ALA A C 1
ATOM 2286 O O . ALA A 1 288 ? -21.069 12.145 9.276 1.00 72.12 288 ALA A O 1
ATOM 2287 N N . ARG A 1 289 ? -20.209 11.037 11.028 1.00 71.44 289 ARG A N 1
ATOM 2288 C CA . ARG A 1 289 ? -21.374 11.257 11.898 1.00 71.44 289 ARG A CA 1
ATOM 2289 C C . ARG A 1 289 ? -21.630 12.742 12.172 1.00 71.44 289 ARG A C 1
ATOM 2291 O O . ARG A 1 289 ? -22.782 13.157 12.180 1.00 71.44 289 ARG A O 1
ATOM 2298 N N . LEU A 1 290 ? -20.578 13.530 12.403 1.00 66.25 290 LEU A N 1
ATOM 2299 C CA . LEU A 1 290 ? -20.710 14.973 12.638 1.00 66.25 290 LEU A CA 1
ATOM 2300 C C . LEU A 1 290 ? -21.203 15.722 11.397 1.00 66.25 290 LEU A C 1
ATOM 2302 O O . LEU A 1 290 ? -21.974 16.665 11.529 1.00 66.25 290 LEU A O 1
ATOM 2306 N N . HIS A 1 291 ? -20.776 15.304 10.205 1.00 61.72 291 HIS A N 1
ATOM 2307 C CA . HIS A 1 291 ? -21.239 15.902 8.957 1.00 61.72 291 HIS A CA 1
ATOM 2308 C C . HIS A 1 291 ? -22.745 15.692 8.750 1.00 61.72 291 HIS A C 1
ATOM 2310 O O . HIS A 1 291 ? -23.453 16.672 8.541 1.00 61.72 291 HIS A O 1
ATOM 2316 N N . LEU A 1 292 ? -23.239 14.459 8.925 1.00 62.62 292 LEU A N 1
ATOM 2317 C CA . LEU A 1 292 ? -24.667 14.135 8.791 1.00 62.62 292 LEU A CA 1
ATOM 2318 C C . LEU A 1 292 ? -25.546 14.905 9.792 1.00 62.62 292 LEU A C 1
ATOM 2320 O O . LEU A 1 292 ? -26.616 15.379 9.433 1.00 62.62 292 LEU A O 1
ATOM 2324 N N . GLN A 1 293 ? -25.078 15.090 11.031 1.00 58.03 293 GLN A N 1
ATOM 2325 C CA . GLN A 1 293 ? -25.809 15.858 12.051 1.00 58.03 293 GLN A CA 1
ATOM 2326 C C . GLN A 1 293 ? -25.964 17.347 11.705 1.00 58.03 293 GLN A C 1
ATOM 2328 O O . GLN A 1 293 ? -26.912 17.969 12.172 1.00 58.03 293 GLN A O 1
ATOM 2333 N N . ASN A 1 294 ? -25.050 17.915 10.913 1.00 57.88 294 ASN A N 1
ATOM 2334 C CA . ASN A 1 294 ? -25.112 19.317 10.494 1.00 57.88 294 ASN A CA 1
ATOM 2335 C C . ASN A 1 294 ? -25.984 19.534 9.246 1.00 57.88 294 ASN A C 1
ATOM 2337 O O . ASN A 1 294 ? -26.344 20.670 8.965 1.00 57.88 294 ASN A O 1
ATOM 2341 N N . GLU A 1 295 ? -26.293 18.484 8.478 1.00 53.00 295 GLU A N 1
ATOM 2342 C CA . GLU A 1 295 ? -27.193 18.567 7.314 1.00 53.00 295 GLU A CA 1
ATOM 2343 C C . GLU A 1 295 ? -28.676 18.429 7.703 1.00 53.00 295 GLU A C 1
ATOM 2345 O O . GLU A 1 295 ? -29.556 18.813 6.936 1.00 53.00 295 GLU A O 1
ATOM 2350 N N . GLU A 1 296 ? -28.963 17.905 8.900 1.00 49.38 296 GLU A N 1
ATOM 2351 C CA . GLU A 1 296 ? -30.318 17.769 9.457 1.00 49.38 296 GLU A CA 1
ATOM 2352 C C . GLU A 1 296 ? -30.794 19.010 10.249 1.00 49.38 296 GLU A C 1
ATOM 2354 O O . GLU A 1 296 ? -31.929 19.027 10.733 1.00 49.38 296 GLU A O 1
ATOM 2359 N N . THR A 1 297 ? -29.953 20.045 10.375 1.00 41.41 297 THR A N 1
ATOM 2360 C CA . THR A 1 297 ? -30.242 21.327 11.055 1.00 41.41 297 THR A CA 1
ATOM 2361 C C . THR A 1 297 ? -30.282 22.496 10.088 1.00 41.41 297 THR A C 1
ATOM 2363 O O . THR A 1 297 ? -31.182 23.352 10.242 1.00 41.41 297 THR A O 1
#

Radius of gyration: 19.47 Å; chains: 1; bounding box: 52×40×53 Å

Secondary structure (DSSP, 8-state):
----------PPP-----TT-----GGGPPPSS-HHHHHHHHHHHTTS--PBP------SS-EEEE-S-THHHHTHHHHHHHHHTT-EEEEETTHHHHHHHTT---SEEEE----GGGGGGTSS--TT-EEEEETTS-HHHHHHTTTSEEEEEB--SSTHHHHHHHHHHHTT---B----SSHHHHHHHHHHHTT--EEEEES---S--TTS-SSSS--GGGTTS-----------TTTTT--------HHHHHHHHHHHHHHHHHGGG-EEEE-SSSHHHHHHHHHHHHHHHHH--

Sequence (297 aa):
MLKADTARGNGQQLTDLPAEAKRFDKHKMNLNTSEEEILANVALNIQRPLPQLDIYPPQSREVVIVGGGWSTEDTIDELHELALEGKAIIATNGAGNYLVKNHIRPDILMVLDARIENLAFVEEPIPNCKYFLASQCHPELFEACKDRDLTIYHIVTFQEVEFALLYTYYGPHFRVVPGGSTVGLRGISMSHMLGFRLMHLFGFDSCYAPDGRHHSYEQKWNDKEGATTMWAELKGPSTQGATLKFRCSSWQAHQTEQFFRFLKSNGDEFKLDIHGDGLLATMLRTGARLHLQNEET

InterPro domains:
  IPR002826 6-hydroxymethylpterin diphosphokinase MptE-like [PF01973] (38-209)

Organism: NCBI:txid412755